Protein AF-A0A2D6D1D6-F1 (afdb_monomer_lite)

Secondary structure (DSSP, 8-state):
----------GGG-SPTTSEEE-TTT--EEEHHHHHHTTTB-TTT--B----HHHHHHHHSPTTT-EEE--STT-EEEEEEETTEEEEEEEE-SSSTT--HHHHHHHHHHHHTT-S-EEEEEETTTTSS--PPPPTHHHHHHHHHHHHHHTT--EEEEEE---TTTTT--SSPP-SEEEEEGGGTTS--TTPPPTT--------SEEE-TTTHHHHHHHHHHHHHHHTTTTS----

Structure (mmCIF, N/CA/C/O backbone):
data_AF-A0A2D6D1D6-F1
#
_entry.id   AF-A0A2D6D1D6-F1
#
loop_
_atom_site.group_PDB
_atom_site.id
_atom_site.type_symbol
_atom_site.label_atom_id
_atom_site.label_alt_id
_atom_site.label_comp_id
_atom_site.label_asym_id
_atom_site.label_entity_id
_atom_site.label_seq_id
_atom_site.pdbx_PDB_ins_code
_atom_site.Cartn_x
_atom_site.Cartn_y
_atom_site.Cartn_z
_atom_site.occupancy
_atom_site.B_iso_or_equiv
_atom_site.auth_seq_id
_atom_site.auth_comp_id
_atom_site.auth_asym_id
_atom_site.auth_atom_id
_atom_site.pdbx_PDB_model_num
ATOM 1 N N . MET A 1 1 ? -8.671 23.528 61.471 1.00 41.97 1 MET A N 1
ATOM 2 C CA . MET A 1 1 ? -8.832 24.389 60.280 1.00 41.97 1 MET A CA 1
ATOM 3 C C . MET A 1 1 ? -7.427 24.526 59.720 1.00 41.97 1 MET A C 1
ATOM 5 O O . MET A 1 1 ? -6.594 25.049 60.438 1.00 41.97 1 MET A O 1
ATOM 9 N N . SER A 1 2 ? -7.015 23.941 58.60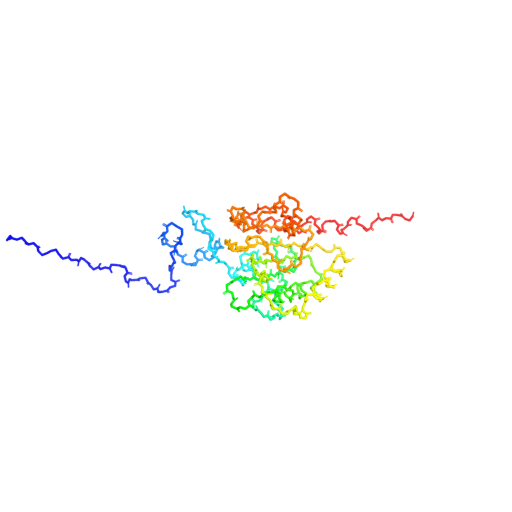3 1.00 40.34 2 SER A N 1
ATOM 10 C CA . SER A 1 2 ? -7.706 23.547 57.368 1.00 40.34 2 SER A CA 1
ATOM 11 C C . SER A 1 2 ? -6.752 22.546 56.685 1.00 40.34 2 SER A C 1
ATOM 13 O O . SER A 1 2 ? -5.553 22.791 56.657 1.00 40.34 2 SER A O 1
ATOM 15 N N . ASP A 1 3 ? -7.159 21.304 56.457 1.00 37.81 3 ASP A N 1
ATOM 16 C CA . ASP A 1 3 ? -7.770 20.795 55.218 1.00 37.81 3 ASP A CA 1
ATOM 17 C C . ASP A 1 3 ? -6.741 19.945 54.444 1.00 37.81 3 ASP A C 1
ATOM 19 O O . ASP A 1 3 ? -5.897 20.439 53.698 1.00 37.81 3 ASP A O 1
ATOM 23 N N . ALA A 1 4 ? -6.753 18.642 54.737 1.00 40.38 4 ALA A N 1
ATOM 24 C CA . ALA A 1 4 ? -5.963 17.635 54.047 1.00 40.38 4 ALA A CA 1
ATOM 25 C C . ALA A 1 4 ? -6.743 17.200 52.801 1.00 40.38 4 ALA A C 1
ATOM 27 O O . ALA A 1 4 ? -7.663 16.386 52.887 1.00 40.38 4 ALA A O 1
ATOM 28 N N . GLY A 1 5 ? -6.381 17.759 51.646 1.00 39.31 5 GLY A N 1
ATOM 29 C CA . GLY A 1 5 ? -6.900 17.329 50.351 1.00 39.31 5 GLY A CA 1
ATOM 30 C C . GLY A 1 5 ? -6.506 15.879 50.077 1.00 39.31 5 GLY A C 1
ATOM 31 O O . GLY A 1 5 ? -5.353 15.586 49.767 1.00 39.31 5 GLY A O 1
ATOM 32 N N . SER A 1 6 ? -7.466 14.966 50.211 1.00 42.94 6 SER A N 1
ATOM 33 C CA . SER A 1 6 ? -7.309 13.570 49.813 1.00 42.94 6 SER A CA 1
ATOM 34 C C . SER A 1 6 ? -7.396 13.468 48.289 1.00 42.94 6 SER A C 1
ATOM 36 O O . SER A 1 6 ? -8.429 13.744 47.682 1.00 42.94 6 SER A O 1
ATOM 38 N N . ALA A 1 7 ? -6.287 13.088 47.655 1.00 45.06 7 ALA A N 1
ATOM 39 C CA . ALA A 1 7 ? -6.293 12.655 46.266 1.00 45.06 7 ALA A CA 1
ATOM 40 C C . ALA A 1 7 ? -7.092 11.344 46.178 1.00 45.06 7 ALA A C 1
ATOM 42 O O . ALA A 1 7 ? -6.704 10.335 46.769 1.00 45.06 7 ALA A O 1
ATOM 43 N N . GLY A 1 8 ? -8.235 11.376 45.489 1.00 47.91 8 GLY A N 1
ATOM 44 C CA . GLY A 1 8 ? -9.007 10.176 45.168 1.00 47.91 8 GLY A CA 1
ATOM 45 C C . GLY A 1 8 ? -8.190 9.192 44.315 1.00 47.91 8 GLY A C 1
ATOM 46 O O . GLY A 1 8 ? -7.215 9.601 43.679 1.00 47.91 8 GLY A O 1
ATOM 47 N N . PRO A 1 9 ? -8.553 7.897 44.302 1.00 43.66 9 PRO A N 1
ATOM 48 C CA . PRO A 1 9 ? -7.791 6.874 43.595 1.00 43.66 9 PRO A CA 1
ATOM 49 C C . PRO A 1 9 ? -7.729 7.195 42.097 1.00 43.66 9 PRO A C 1
ATOM 51 O O . PRO A 1 9 ? -8.757 7.387 41.449 1.00 43.66 9 PRO A O 1
ATOM 54 N N . ASP A 1 10 ? -6.509 7.269 41.563 1.00 50.09 10 ASP A N 1
ATOM 55 C CA . ASP A 1 10 ? -6.240 7.573 40.160 1.00 50.09 10 ASP A CA 1
ATOM 56 C C . ASP A 1 10 ? -6.734 6.416 39.273 1.00 50.09 10 ASP A C 1
ATOM 58 O O . ASP A 1 10 ? -6.060 5.405 39.076 1.00 50.09 10 ASP A O 1
ATOM 62 N N . THR A 1 11 ? -7.944 6.553 38.727 1.00 47.16 11 THR A N 1
ATOM 63 C CA . THR A 1 11 ? -8.585 5.580 37.823 1.00 47.16 11 THR A CA 1
ATOM 64 C C . THR A 1 11 ? -7.866 5.417 36.479 1.00 47.16 11 THR A C 1
ATOM 66 O O . THR A 1 11 ? -8.316 4.648 35.632 1.00 47.16 11 THR A O 1
ATOM 69 N N . ARG A 1 12 ? -6.724 6.085 36.270 1.00 54.06 12 ARG A N 1
ATOM 70 C CA . ARG A 1 12 ? -5.867 5.908 35.088 1.00 54.06 12 ARG A CA 1
ATOM 71 C C . ARG A 1 12 ? -5.159 4.551 35.026 1.00 54.06 12 ARG A C 1
ATOM 73 O O . ARG A 1 12 ? -4.666 4.205 33.961 1.00 54.06 12 ARG A O 1
ATOM 80 N N . SER A 1 13 ? -5.138 3.772 36.112 1.00 55.97 13 SER A N 1
ATOM 81 C CA . SER A 1 13 ? -4.363 2.520 36.199 1.00 55.97 13 SER A CA 1
ATOM 82 C C . SER A 1 13 ? -5.159 1.226 35.936 1.00 55.97 13 SER A C 1
ATOM 84 O O . SER A 1 13 ? -4.657 0.144 36.231 1.00 55.97 13 SER A O 1
ATOM 86 N N . ALA A 1 14 ? -6.391 1.300 35.415 1.00 63.28 14 ALA A N 1
ATOM 87 C CA . ALA A 1 14 ? -7.255 0.122 35.221 1.00 63.28 14 ALA A CA 1
ATOM 88 C C . ALA A 1 14 ? -7.343 -0.390 33.769 1.00 63.28 14 ALA A C 1
ATOM 90 O O . ALA A 1 14 ? -8.001 -1.400 33.522 1.00 63.28 14 ALA A O 1
ATOM 91 N N . ILE A 1 15 ? -6.729 0.301 32.803 1.00 66.56 15 ILE A N 1
ATOM 92 C CA . ILE A 1 15 ? -6.802 -0.074 31.386 1.00 66.56 15 ILE A CA 1
ATOM 93 C C . ILE A 1 15 ? -5.577 -0.933 31.046 1.00 66.56 15 ILE A C 1
ATOM 95 O O . ILE A 1 15 ? -4.461 -0.440 31.193 1.00 66.56 15 ILE A O 1
ATOM 99 N N . PRO A 1 16 ? -5.757 -2.190 30.598 1.00 75.56 16 PRO A N 1
ATOM 100 C CA . PRO A 1 16 ? -4.643 -3.033 30.178 1.00 75.56 16 PRO A CA 1
ATOM 101 C C . PRO A 1 16 ? -3.879 -2.435 28.991 1.00 75.56 16 PRO A C 1
ATOM 103 O O . PRO A 1 16 ? -4.475 -1.813 28.104 1.00 75.56 16 PRO A O 1
ATOM 106 N N . ASP A 1 17 ? -2.571 -2.683 28.950 1.00 75.06 17 ASP A N 1
ATOM 107 C CA . ASP A 1 17 ? -1.716 -2.284 27.832 1.00 75.06 17 ASP A CA 1
ATOM 108 C C . ASP A 1 17 ? -2.260 -2.827 26.498 1.00 75.06 17 ASP A C 1
ATOM 110 O O . ASP A 1 17 ? -2.748 -3.956 26.408 1.00 75.06 17 ASP A O 1
ATOM 114 N N . GLY A 1 18 ? -2.210 -2.001 25.450 1.00 81.50 18 GLY A N 1
ATOM 115 C CA . GLY A 1 18 ? -2.670 -2.364 24.103 1.00 81.50 18 GLY A CA 1
ATOM 116 C C . GLY A 1 18 ? -4.186 -2.285 23.869 1.00 81.50 18 GLY A C 1
ATOM 117 O O . GLY A 1 18 ? -4.635 -2.513 22.749 1.00 81.50 18 GLY A O 1
ATOM 118 N N . VAL A 1 19 ? -4.998 -1.932 24.873 1.00 90.56 19 VAL A N 1
ATOM 119 C CA . VAL A 1 19 ? -6.447 -1.697 24.679 1.00 90.56 19 VAL A CA 1
ATOM 120 C C . VAL A 1 19 ? -6.716 -0.312 24.088 1.00 90.56 19 VAL A C 1
ATOM 122 O O . VAL A 1 19 ? -7.662 -0.127 23.317 1.00 90.56 19 VAL A O 1
ATOM 125 N N . VAL A 1 20 ? -5.870 0.659 24.430 1.00 92.62 20 VAL A N 1
ATOM 126 C CA . VAL A 1 20 ? -5.993 2.048 23.993 1.00 92.62 20 VAL A CA 1
ATOM 127 C C . VAL A 1 20 ? -4.688 2.572 23.409 1.00 92.62 20 VAL A C 1
ATOM 129 O O . VAL A 1 20 ? -3.600 2.149 23.790 1.00 92.62 20 VAL A O 1
ATOM 132 N N . THR A 1 21 ? -4.812 3.535 22.506 1.00 93.38 21 THR A N 1
ATOM 133 C CA . THR A 1 21 ? -3.712 4.328 21.955 1.00 93.38 21 THR A CA 1
ATOM 134 C C . THR A 1 21 ? -4.066 5.810 22.036 1.00 93.38 21 THR A C 1
ATOM 136 O O . THR A 1 21 ? -5.230 6.169 22.208 1.00 93.38 21 THR A O 1
ATOM 139 N N . ARG A 1 22 ? -3.079 6.700 21.945 1.00 93.88 22 ARG A N 1
ATOM 140 C CA . ARG A 1 22 ? -3.304 8.149 22.000 1.00 93.88 22 ARG A CA 1
ATOM 141 C C . ARG A 1 22 ? -3.024 8.774 20.644 1.00 93.88 22 ARG A C 1
ATOM 143 O O . ARG A 1 22 ? -1.942 8.594 20.093 1.00 93.88 22 ARG A O 1
ATOM 150 N N . CYS A 1 23 ? -3.962 9.571 20.134 1.00 93.75 23 CYS A N 1
ATOM 151 C CA . CYS A 1 23 ? -3.742 10.319 18.901 1.00 93.75 23 CYS A CA 1
ATOM 152 C C . CYS A 1 23 ? -2.593 11.323 19.079 1.00 93.75 23 CYS A C 1
ATOM 154 O O . CYS A 1 23 ? -2.624 12.167 19.978 1.00 93.75 23 CYS A O 1
ATOM 156 N N . VAL A 1 24 ? -1.595 11.289 18.195 1.00 91.19 24 VAL A N 1
ATOM 157 C CA . VAL A 1 24 ? -0.459 12.222 18.264 1.00 91.19 24 VAL A CA 1
ATOM 158 C C . VAL A 1 24 ? -0.859 13.667 17.948 1.00 91.19 24 VAL A C 1
ATOM 160 O O . VAL A 1 24 ? -0.224 14.582 18.471 1.00 91.19 24 VAL A O 1
ATOM 163 N N . ALA A 1 25 ? -1.936 13.873 17.181 1.00 91.44 25 ALA A N 1
ATOM 164 C CA . ALA A 1 25 ? -2.437 15.192 16.800 1.00 91.44 25 ALA A CA 1
ATOM 165 C C . ALA A 1 25 ? -3.336 15.822 17.880 1.00 91.44 25 ALA A C 1
ATOM 167 O O . ALA A 1 25 ? -2.962 16.830 18.471 1.00 91.44 25 ALA A O 1
ATOM 168 N N . CYS A 1 26 ? -4.497 15.227 18.182 1.00 95.81 26 CYS A N 1
ATOM 169 C CA . CYS A 1 26 ? -5.474 15.817 19.113 1.00 95.81 26 CYS A CA 1
ATOM 170 C C . CYS A 1 26 ? -5.346 15.337 20.568 1.00 95.81 26 CYS A C 1
ATOM 172 O O . CYS A 1 26 ? -6.059 15.831 21.434 1.00 95.81 26 CYS A O 1
ATOM 174 N N . LYS A 1 27 ? -4.440 14.389 20.851 1.00 95.38 27 LYS A N 1
ATOM 175 C CA . LYS A 1 27 ? -4.189 13.796 22.183 1.00 95.38 27 LYS A CA 1
ATOM 176 C C . LYS A 1 27 ? -5.340 12.981 22.778 1.00 95.38 27 LYS A C 1
ATOM 178 O O . LYS A 1 27 ? -5.180 12.480 23.895 1.00 95.38 27 LYS A O 1
ATOM 183 N N . GLU A 1 28 ? -6.423 12.790 22.030 1.00 96.19 28 GLU A N 1
ATOM 184 C CA . GLU A 1 28 ? -7.559 11.959 22.422 1.00 96.19 28 GLU A CA 1
ATOM 185 C C . GLU A 1 28 ? -7.164 10.484 22.571 1.00 96.19 28 GLU A C 1
ATOM 187 O O . GLU A 1 28 ? -6.266 9.994 21.869 1.00 96.19 28 GLU A O 1
ATOM 192 N N . VAL A 1 29 ? -7.818 9.786 23.502 1.00 94.75 29 VAL A N 1
ATOM 193 C CA . VAL A 1 29 ? -7.597 8.356 23.751 1.00 94.75 29 VAL A CA 1
ATOM 194 C C . VAL A 1 29 ? -8.535 7.551 22.857 1.00 94.75 29 VAL A C 1
ATOM 196 O O . VAL A 1 29 ? -9.748 7.716 22.894 1.00 94.75 29 VAL A O 1
ATOM 199 N N . LEU A 1 30 ? -7.964 6.667 22.049 1.00 94.62 30 LEU A N 1
ATOM 200 C CA . LEU A 1 30 ? -8.667 5.843 21.074 1.00 94.62 30 LEU A CA 1
ATOM 201 C C . LEU A 1 30 ? -8.607 4.377 21.501 1.00 94.62 30 LEU A C 1
ATOM 203 O O . LEU A 1 30 ? -7.593 3.929 22.031 1.00 94.62 30 LEU A O 1
ATOM 207 N N . PHE A 1 31 ? -9.649 3.603 21.208 1.00 94.75 31 PHE A N 1
ATOM 208 C CA . PHE A 1 31 ? -9.581 2.147 21.322 1.00 94.75 31 PHE A CA 1
ATOM 209 C C . PHE A 1 31 ? -8.702 1.584 20.204 1.00 94.75 31 PHE A C 1
ATOM 211 O O . PHE A 1 31 ? -9.001 1.787 19.027 1.00 94.75 31 PHE A O 1
ATOM 218 N N . ALA A 1 32 ? -7.639 0.863 20.566 1.00 91.81 32 ALA A N 1
ATOM 219 C CA . ALA A 1 32 ? -6.604 0.431 19.625 1.00 91.81 32 ALA A CA 1
ATOM 220 C C . ALA A 1 32 ? -7.176 -0.420 18.479 1.00 91.81 32 ALA A C 1
ATOM 222 O O . ALA A 1 32 ? -6.950 -0.112 17.316 1.00 91.81 32 ALA A O 1
ATOM 223 N N . ARG A 1 33 ? -8.028 -1.404 18.797 1.00 91.81 33 ARG A N 1
ATOM 224 C CA . ARG A 1 33 ? -8.651 -2.285 17.791 1.00 91.81 33 ARG A CA 1
ATOM 225 C C . ARG A 1 33 ? -9.523 -1.545 16.781 1.00 91.81 33 ARG A C 1
ATOM 227 O O . ARG A 1 33 ? -9.541 -1.896 15.607 1.00 91.81 33 ARG A O 1
ATOM 234 N N . GLU A 1 34 ? -10.280 -0.551 17.240 1.00 92.12 34 GLU A N 1
ATOM 235 C CA . GLU A 1 34 ? -11.127 0.238 16.343 1.00 92.12 34 GLU A CA 1
ATOM 236 C C . GLU A 1 34 ? -10.269 1.151 15.469 1.00 92.12 34 GLU A C 1
ATOM 238 O O . GLU A 1 34 ? -10.504 1.252 14.270 1.00 92.12 34 GLU A O 1
ATOM 243 N N . HIS A 1 35 ? -9.229 1.753 16.053 1.00 93.44 35 HIS A N 1
ATOM 244 C CA . HIS A 1 35 ? -8.271 2.571 15.317 1.00 93.44 35 HIS A CA 1
ATOM 245 C C . HIS A 1 35 ? -7.542 1.758 14.239 1.00 93.44 35 HIS A C 1
ATOM 247 O O . HIS A 1 35 ? -7.424 2.223 13.112 1.00 93.44 35 HIS A O 1
ATOM 253 N N . GLU A 1 36 ? -7.125 0.526 14.529 1.00 91.62 36 GLU A N 1
ATOM 254 C CA . GLU A 1 36 ? -6.549 -0.400 13.541 1.00 91.62 36 GLU A CA 1
ATOM 255 C C . GLU A 1 36 ? -7.543 -0.727 12.416 1.00 91.62 36 GLU A C 1
ATOM 257 O O . GLU A 1 36 ? -7.209 -0.613 11.235 1.00 91.62 36 GLU A O 1
ATOM 262 N N . ARG A 1 37 ? -8.793 -1.060 12.768 1.00 90.56 37 ARG A N 1
ATOM 263 C CA . ARG A 1 37 ? -9.852 -1.417 11.807 1.00 90.56 37 ARG A CA 1
ATOM 264 C C . ARG A 1 37 ? -10.185 -0.281 10.838 1.00 90.56 37 ARG A C 1
ATOM 266 O O . ARG A 1 37 ? -10.578 -0.546 9.704 1.00 90.56 37 ARG A O 1
ATOM 273 N N . THR A 1 38 ? -10.036 0.970 11.264 1.00 92.31 38 THR A N 1
ATOM 274 C CA . THR A 1 38 ? -10.274 2.156 10.428 1.00 92.31 38 THR A CA 1
ATOM 275 C C . THR A 1 38 ? -9.025 2.635 9.683 1.00 92.31 38 THR A C 1
ATOM 277 O O . THR A 1 38 ? -9.000 3.767 9.207 1.00 92.31 38 THR A O 1
ATOM 280 N N . GLY A 1 39 ? -7.970 1.815 9.576 1.00 92.38 39 GLY A N 1
ATOM 281 C CA . GLY A 1 39 ? -6.740 2.192 8.867 1.00 92.38 39 GLY A CA 1
ATOM 282 C C . GLY A 1 39 ? -5.919 3.245 9.617 1.00 92.38 39 GLY A C 1
ATOM 283 O O . GLY A 1 39 ? -5.221 4.064 9.010 1.00 92.38 39 GLY A O 1
ATOM 284 N N . ARG A 1 40 ? -6.030 3.251 10.949 1.00 93.44 40 ARG A N 1
ATOM 285 C CA . ARG A 1 40 ? -5.396 4.200 11.869 1.00 93.44 40 ARG A CA 1
ATOM 286 C C . ARG A 1 40 ? -5.799 5.658 11.630 1.00 93.44 40 ARG A C 1
ATOM 288 O O . ARG A 1 40 ? -5.014 6.583 11.866 1.00 93.44 40 ARG A O 1
ATOM 295 N N . ILE A 1 41 ? -7.059 5.876 11.252 1.00 93.56 41 ILE A N 1
ATOM 296 C CA . ILE A 1 41 ? -7.670 7.204 11.111 1.00 93.56 41 ILE A CA 1
ATOM 297 C C . ILE A 1 41 ? -8.327 7.608 12.436 1.00 93.56 41 ILE A C 1
ATOM 299 O O . ILE A 1 41 ? -9.197 6.909 12.958 1.00 93.56 41 ILE A O 1
ATOM 303 N N . CYS A 1 42 ? -7.916 8.746 12.999 1.00 93.69 42 CYS A N 1
ATOM 304 C CA . CYS A 1 42 ? -8.513 9.267 14.225 1.00 93.69 42 CYS A CA 1
ATOM 305 C C . CYS A 1 42 ? -9.941 9.785 13.962 1.00 93.69 42 CYS A C 1
ATOM 307 O O . CYS A 1 42 ? -10.097 10.716 13.172 1.00 93.69 42 CYS A O 1
ATOM 309 N N . PRO A 1 43 ? -10.978 9.296 14.666 1.00 94.56 43 PRO A N 1
ATOM 310 C CA . PRO A 1 43 ? -12.353 9.745 14.439 1.00 94.56 43 PRO A CA 1
ATOM 311 C C . PRO A 1 43 ? -12.600 11.192 14.897 1.00 94.56 43 PRO A C 1
ATOM 313 O O . PRO A 1 43 ? -13.519 11.837 14.404 1.00 94.56 43 PRO A O 1
ATOM 316 N N . HIS A 1 44 ? -11.771 11.723 15.803 1.00 94.81 44 HIS A N 1
ATOM 317 C CA . HIS A 1 44 ? -11.942 13.068 16.364 1.00 94.81 44 HIS A CA 1
ATOM 318 C C . HIS A 1 44 ? -11.335 14.172 15.497 1.00 94.81 44 HIS A C 1
ATOM 320 O O . HIS A 1 44 ? -11.903 15.254 15.401 1.00 94.81 44 HIS A O 1
ATOM 326 N N . CYS A 1 45 ? -10.175 13.920 14.883 1.00 92.81 45 CYS A N 1
ATOM 327 C CA . CYS A 1 45 ? -9.447 14.942 14.125 1.00 92.81 45 CYS A CA 1
ATOM 328 C C . CYS A 1 45 ? -9.025 14.517 12.715 1.00 92.81 45 CYS A C 1
ATOM 330 O O . CYS A 1 45 ? -8.332 15.278 12.050 1.00 92.81 45 CYS A O 1
ATOM 332 N N . GLN A 1 46 ? -9.391 13.311 12.268 1.00 90.19 46 GLN A N 1
ATOM 333 C CA . GLN A 1 46 ? -9.053 12.755 10.948 1.00 90.19 46 GLN A CA 1
ATOM 334 C C . GLN A 1 46 ? -7.548 12.599 10.672 1.00 90.19 46 GLN A C 1
ATOM 336 O O . GLN A 1 46 ? -7.143 12.280 9.556 1.00 90.19 46 GLN A O 1
ATOM 341 N N . HIS A 1 47 ? -6.703 12.757 11.695 1.00 89.38 47 HIS A N 1
ATOM 342 C CA . HIS A 1 47 ? -5.280 12.468 11.583 1.00 89.38 47 HIS A CA 1
ATOM 343 C C . HIS A 1 47 ? -5.054 10.984 11.267 1.00 89.38 47 HIS A C 1
ATOM 345 O O . HIS A 1 47 ? -5.595 10.108 11.950 1.00 89.38 47 HIS A O 1
ATOM 351 N N . GLN A 1 48 ? -4.232 10.723 10.253 1.00 89.44 48 GLN A N 1
ATOM 352 C CA . GLN A 1 48 ? -3.851 9.387 9.810 1.00 89.44 48 GLN A CA 1
ATOM 353 C C . GLN A 1 48 ? -2.498 9.043 10.429 1.00 89.44 48 GLN A C 1
ATOM 355 O O . GLN A 1 48 ? -1.488 9.652 10.085 1.00 89.44 48 GLN A O 1
ATOM 360 N N . ALA A 1 49 ? -2.482 8.099 11.368 1.00 89.62 49 ALA A N 1
ATOM 361 C CA . ALA A 1 49 ? -1.226 7.626 11.943 1.00 89.62 49 ALA A CA 1
ATOM 362 C C . ALA A 1 49 ? -0.539 6.628 10.988 1.00 89.62 49 ALA A C 1
ATOM 364 O O . ALA A 1 49 ? -1.224 6.027 10.154 1.00 89.62 49 ALA A O 1
ATOM 365 N N . PRO A 1 50 ? 0.781 6.407 11.111 1.00 87.88 50 PRO A N 1
ATOM 366 C CA . PRO A 1 50 ? 1.488 5.465 10.250 1.00 87.88 50 PRO A CA 1
ATOM 367 C C . PRO A 1 50 ? 0.892 4.055 10.307 1.00 87.88 50 PRO A C 1
ATOM 369 O O . PRO A 1 50 ? 0.505 3.583 11.386 1.00 87.88 50 PRO A O 1
ATOM 372 N N . LEU A 1 51 ? 0.829 3.401 9.147 1.00 91.31 51 LEU A N 1
ATOM 373 C CA . LEU A 1 51 ? 0.230 2.079 8.956 1.00 91.31 51 LEU A CA 1
ATOM 374 C C . LEU A 1 51 ? 1.256 1.142 8.307 1.00 91.31 51 LEU A C 1
ATOM 376 O O . LEU A 1 51 ? 1.717 1.418 7.198 1.00 91.31 51 LEU A O 1
ATOM 380 N N . GLY A 1 52 ? 1.607 0.050 8.992 1.00 92.31 52 GLY A N 1
ATOM 381 C CA . GLY A 1 52 ? 2.597 -0.907 8.492 1.00 92.31 52 GLY A CA 1
ATOM 382 C C . GLY A 1 52 ? 2.116 -1.666 7.254 1.00 92.31 52 GLY A C 1
ATOM 383 O O . GLY A 1 52 ? 0.918 -1.724 6.967 1.00 92.31 52 GLY A O 1
ATOM 384 N N . ALA A 1 53 ? 3.039 -2.299 6.530 1.00 93.88 53 ALA A N 1
ATOM 385 C CA . ALA A 1 53 ? 2.770 -2.974 5.265 1.00 93.88 53 ALA A CA 1
ATOM 386 C C . ALA A 1 53 ? 1.683 -4.052 5.402 1.00 93.88 53 ALA A C 1
ATOM 388 O O . ALA A 1 53 ? 0.704 -4.046 4.657 1.00 93.88 53 ALA A O 1
ATOM 389 N N . ALA A 1 54 ? 1.796 -4.936 6.398 1.00 94.50 54 ALA A N 1
ATOM 390 C CA . ALA A 1 54 ? 0.804 -5.987 6.635 1.00 94.50 54 ALA A CA 1
ATOM 391 C C . ALA A 1 54 ? -0.573 -5.425 7.031 1.00 94.50 54 ALA A C 1
ATOM 393 O O . ALA A 1 54 ? -1.601 -5.897 6.541 1.00 94.50 54 ALA A O 1
ATOM 394 N N . GLU A 1 55 ? -0.600 -4.396 7.884 1.00 94.75 55 GLU A N 1
ATOM 395 C CA . GLU A 1 55 ? -1.841 -3.729 8.297 1.00 94.75 55 GLU A CA 1
ATOM 396 C C . GLU A 1 55 ? -2.524 -3.055 7.103 1.00 94.75 55 GLU A C 1
ATOM 398 O O . GLU A 1 55 ? -3.741 -3.136 6.948 1.00 94.75 55 GLU A O 1
ATOM 403 N N . ARG A 1 56 ? -1.733 -2.445 6.217 1.00 95.56 56 ARG A N 1
ATOM 404 C CA . ARG A 1 56 ? -2.199 -1.790 4.995 1.00 95.56 56 ARG A CA 1
ATOM 405 C C . ARG A 1 56 ? -2.831 -2.777 4.023 1.00 95.56 56 ARG A C 1
ATOM 407 O O . ARG A 1 56 ? -3.924 -2.510 3.526 1.00 95.56 56 ARG A O 1
ATOM 414 N N . ILE A 1 57 ? -2.207 -3.937 3.808 1.00 97.06 57 ILE A N 1
ATOM 415 C CA . ILE A 1 57 ? -2.827 -5.016 3.027 1.00 97.06 57 ILE A CA 1
ATOM 416 C C . ILE A 1 57 ? -4.144 -5.461 3.674 1.00 97.06 57 ILE A C 1
ATOM 418 O O . ILE A 1 57 ? -5.147 -5.576 2.975 1.00 97.06 57 ILE A O 1
ATOM 422 N N . GLY A 1 58 ? -4.169 -5.659 4.997 1.00 96.62 58 GLY A N 1
ATOM 423 C CA . GLY A 1 58 ? -5.377 -6.059 5.727 1.00 96.62 58 GLY A CA 1
ATOM 424 C C . GLY A 1 58 ? -6.512 -5.028 5.691 1.00 96.62 58 GLY A C 1
ATOM 425 O O . GLY A 1 58 ? -7.678 -5.411 5.741 1.00 96.62 58 GLY A O 1
ATOM 426 N N . PHE A 1 59 ? -6.183 -3.740 5.579 1.00 96.31 59 PHE A N 1
ATOM 427 C CA . PHE A 1 59 ? -7.149 -2.646 5.462 1.00 96.31 59 PHE A CA 1
ATOM 428 C C . PHE A 1 59 ? -7.788 -2.557 4.064 1.00 96.31 59 PHE A C 1
ATOM 430 O O . PHE A 1 59 ? -8.960 -2.203 3.942 1.00 96.31 59 PHE A O 1
ATOM 437 N N . VAL A 1 60 ? -7.032 -2.874 3.009 1.00 97.25 60 VAL A N 1
ATOM 438 C CA . VAL A 1 60 ? -7.468 -2.688 1.613 1.00 97.25 60 VAL A CA 1
ATOM 439 C C . VAL A 1 60 ? -8.060 -3.962 1.010 1.00 97.25 60 VAL A C 1
ATOM 441 O O . VAL A 1 60 ? -9.085 -3.904 0.326 1.00 97.25 60 VAL A O 1
ATOM 444 N N . ALA A 1 61 ? -7.427 -5.111 1.247 1.00 98.00 61 ALA A N 1
ATOM 445 C CA . ALA A 1 61 ? -7.850 -6.383 0.679 1.00 98.00 61 ALA A CA 1
ATOM 446 C C . ALA A 1 61 ? -9.142 -6.900 1.327 1.00 98.00 61 ALA A C 1
ATOM 448 O O . ALA A 1 61 ? -9.402 -6.700 2.514 1.00 98.00 61 ALA A O 1
ATOM 449 N N . ASP A 1 62 ? -9.933 -7.648 0.562 1.00 98.19 62 ASP A N 1
ATOM 450 C CA . ASP A 1 62 ? -11.098 -8.334 1.103 1.00 98.19 62 ASP A CA 1
ATOM 451 C C . ASP A 1 62 ? -10.657 -9.389 2.123 1.00 98.19 62 ASP A C 1
ATOM 453 O O . ASP A 1 62 ? -9.658 -10.098 1.938 1.00 98.19 62 ASP A O 1
ATOM 457 N N . SER A 1 63 ? -11.424 -9.517 3.204 1.00 96.75 63 SER A N 1
ATOM 458 C CA . SER A 1 63 ? -11.085 -10.399 4.318 1.00 96.75 63 SER A CA 1
ATOM 459 C C . SER A 1 63 ? -10.863 -11.843 3.856 1.00 96.75 63 SER A C 1
ATOM 461 O O . SER A 1 63 ? -11.713 -12.448 3.208 1.00 96.75 63 SER A O 1
ATOM 463 N N . GLY A 1 64 ? -9.704 -12.411 4.202 1.00 97.50 64 GLY A N 1
ATOM 464 C CA . GLY A 1 64 ? -9.344 -13.791 3.856 1.00 97.50 64 GLY A CA 1
ATOM 465 C C . GLY A 1 64 ? -8.909 -14.015 2.400 1.00 97.50 64 GLY A C 1
ATOM 466 O O . GLY A 1 64 ? -8.600 -15.156 2.039 1.00 97.50 64 GLY A O 1
ATOM 467 N N . SER A 1 65 ? -8.836 -12.970 1.569 1.00 98.25 65 SER A N 1
ATOM 468 C CA . SER A 1 65 ? -8.423 -13.087 0.159 1.00 98.25 65 SER A CA 1
ATOM 469 C C . SER A 1 65 ? -6.904 -13.117 -0.036 1.00 98.25 65 SER A C 1
ATOM 471 O O . SER A 1 65 ? -6.424 -13.744 -0.979 1.00 98.25 65 SER A O 1
ATOM 473 N N . PHE A 1 66 ? -6.138 -12.497 0.868 1.00 98.56 66 PHE A N 1
ATOM 474 C CA . PHE A 1 66 ? -4.698 -12.327 0.692 1.00 98.56 66 PHE A CA 1
ATOM 475 C C . PHE A 1 66 ? -3.937 -13.664 0.703 1.00 98.56 66 PHE A C 1
ATOM 477 O O . PHE A 1 66 ? -4.148 -14.526 1.563 1.00 98.56 66 PHE A O 1
ATOM 484 N N . ARG A 1 67 ? -3.048 -13.849 -0.273 1.00 98.44 67 ARG A N 1
ATOM 485 C CA . ARG A 1 67 ? -2.148 -14.998 -0.428 1.00 98.44 67 ARG A CA 1
ATOM 486 C C . ARG A 1 67 ? -0.725 -14.468 -0.630 1.00 98.44 67 ARG A C 1
ATOM 488 O O . ARG A 1 67 ? -0.412 -14.053 -1.750 1.00 98.44 67 ARG A O 1
ATOM 495 N N . PRO A 1 68 ? 0.110 -14.442 0.425 1.00 97.88 68 PRO A N 1
ATOM 496 C CA . PRO A 1 68 ? 1.436 -13.845 0.355 1.00 97.88 68 PRO A CA 1
ATOM 497 C C . PRO A 1 68 ? 2.390 -14.669 -0.509 1.00 97.88 68 PRO A C 1
ATOM 499 O O . PRO A 1 68 ? 2.248 -15.888 -0.633 1.00 97.88 68 PRO A O 1
ATOM 502 N N . VAL A 1 69 ? 3.404 -13.997 -1.042 1.00 97.19 69 VAL A N 1
ATOM 503 C CA . VAL A 1 69 ? 4.593 -14.617 -1.627 1.00 97.19 69 VAL A CA 1
ATOM 504 C C . VAL A 1 69 ? 5.840 -14.203 -0.845 1.00 97.19 69 VAL A C 1
ATOM 506 O O . VAL A 1 69 ? 5.834 -13.145 -0.215 1.00 97.19 69 VAL A O 1
ATOM 509 N N . PRO A 1 70 ? 6.910 -15.017 -0.854 1.00 93.81 70 PRO A N 1
ATOM 510 C CA . PRO A 1 70 ? 8.156 -14.646 -0.200 1.00 93.81 70 PRO A CA 1
ATOM 511 C C . PRO A 1 70 ? 8.769 -13.393 -0.836 1.00 93.81 70 PRO A C 1
ATOM 513 O O . PRO A 1 70 ? 8.993 -13.358 -2.045 1.00 93.81 70 PRO A O 1
ATOM 516 N N . VAL A 1 71 ? 9.064 -12.405 0.002 1.00 90.69 71 VAL A N 1
ATOM 517 C CA . VAL A 1 71 ? 9.812 -11.180 -0.307 1.00 90.69 71 VAL A CA 1
ATOM 518 C C . VAL A 1 71 ? 10.693 -10.851 0.897 1.00 90.69 71 VAL A C 1
ATOM 520 O O . VAL A 1 71 ? 10.289 -11.098 2.037 1.00 90.69 71 VAL A O 1
ATOM 523 N N . ALA A 1 72 ? 11.909 -10.361 0.664 1.00 79.06 72 ALA A N 1
ATOM 524 C CA . ALA A 1 72 ? 12.795 -9.899 1.728 1.00 79.06 72 ALA A CA 1
ATOM 525 C C . ALA A 1 72 ? 12.532 -8.421 2.090 1.00 79.06 72 ALA A C 1
ATOM 527 O O . ALA A 1 72 ? 11.652 -7.766 1.532 1.00 79.06 72 ALA A O 1
ATOM 528 N N . GLY A 1 73 ? 13.274 -7.903 3.074 1.00 75.06 73 GLY A N 1
ATOM 529 C CA . GLY A 1 73 ? 13.318 -6.463 3.372 1.00 75.06 73 GLY 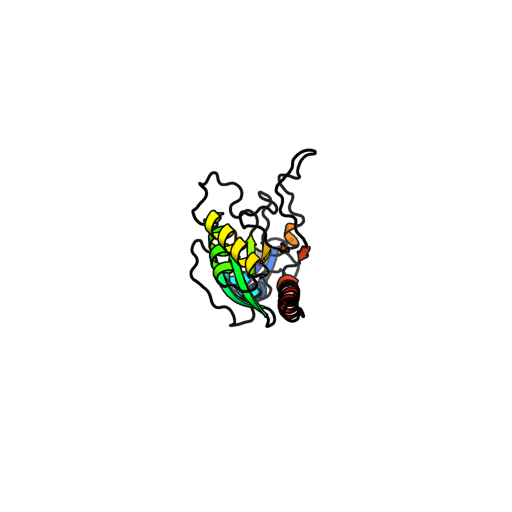A CA 1
ATOM 530 C C . GLY A 1 73 ? 12.083 -5.877 4.067 1.00 75.06 73 GLY A C 1
ATOM 531 O O . GLY A 1 73 ? 11.920 -4.667 4.094 1.00 75.06 73 GLY A O 1
ATOM 532 N N . GLY A 1 74 ? 11.192 -6.701 4.630 1.00 81.00 74 GLY A N 1
ATOM 533 C CA . GLY A 1 74 ? 10.014 -6.202 5.358 1.00 81.00 74 GLY A CA 1
ATOM 534 C C . GLY A 1 74 ? 8.847 -5.754 4.475 1.00 81.00 74 GLY A C 1
ATOM 535 O O . GLY A 1 74 ? 7.805 -5.353 4.990 1.00 81.00 74 GLY A O 1
ATOM 536 N N . ALA A 1 75 ? 8.977 -5.885 3.153 1.00 92.69 75 ALA A N 1
ATOM 537 C CA . ALA A 1 75 ? 7.857 -5.742 2.237 1.00 92.69 75 ALA A CA 1
ATOM 538 C C . ALA A 1 75 ? 6.831 -6.870 2.426 1.00 92.69 75 ALA A C 1
ATOM 540 O O . ALA A 1 75 ? 7.158 -7.994 2.814 1.00 92.69 75 ALA A O 1
ATOM 541 N N . VAL A 1 76 ? 5.578 -6.591 2.078 1.00 96.94 76 VAL A N 1
ATOM 542 C CA . VAL A 1 76 ? 4.505 -7.590 2.026 1.00 96.94 76 VAL A CA 1
ATOM 543 C C . VAL A 1 76 ? 3.942 -7.601 0.619 1.00 96.94 76 VAL A C 1
ATOM 545 O O . VAL A 1 76 ? 3.504 -6.566 0.137 1.00 96.94 76 VAL A O 1
ATOM 548 N N . VAL A 1 77 ? 3.943 -8.755 -0.048 1.00 98.38 77 VAL A N 1
ATOM 549 C CA . VAL A 1 77 ? 3.459 -8.901 -1.431 1.00 98.38 77 VAL A CA 1
ATOM 550 C C . VAL A 1 77 ? 2.637 -10.176 -1.560 1.00 98.38 77 VAL A C 1
ATOM 552 O O . VAL A 1 77 ? 2.941 -11.185 -0.924 1.00 98.38 77 VAL A O 1
ATOM 555 N N . GLY A 1 78 ? 1.596 -10.157 -2.391 1.00 98.31 78 GLY A N 1
ATOM 556 C CA . GLY A 1 78 ? 0.791 -11.339 -2.674 1.00 98.31 78 GLY A CA 1
ATOM 557 C C . GLY A 1 78 ? -0.350 -11.089 -3.650 1.00 98.31 78 GLY A C 1
ATOM 558 O O . GLY A 1 78 ? -0.482 -10.014 -4.231 1.00 98.31 78 GLY A O 1
ATOM 559 N N . ARG A 1 79 ? -1.198 -12.103 -3.826 1.00 98.50 79 ARG A N 1
ATOM 560 C CA . ARG A 1 79 ? -2.489 -11.956 -4.517 1.00 98.50 79 ARG A CA 1
ATOM 561 C C . ARG A 1 79 ? -3.582 -11.625 -3.514 1.00 98.50 79 ARG A C 1
ATOM 563 O O . ARG A 1 79 ? -3.531 -12.114 -2.388 1.00 98.50 79 ARG A O 1
ATOM 570 N N . ALA A 1 80 ? -4.575 -10.855 -3.925 1.00 98.31 80 ALA A N 1
ATOM 571 C CA . ALA A 1 80 ? -5.758 -10.560 -3.128 1.00 98.31 80 ALA A CA 1
ATOM 572 C C . ALA A 1 80 ? -6.957 -10.253 -4.027 1.00 98.31 80 ALA A C 1
ATOM 574 O O . ALA A 1 80 ? -6.826 -10.157 -5.250 1.00 98.31 80 ALA A O 1
ATOM 575 N N . THR A 1 81 ? -8.110 -10.051 -3.395 1.00 97.75 81 THR A N 1
ATOM 576 C CA . THR A 1 81 ? -9.210 -9.316 -4.011 1.00 97.75 81 THR A CA 1
ATOM 577 C C . THR A 1 81 ? -9.392 -7.966 -3.343 1.00 97.75 81 THR A C 1
ATOM 579 O O . THR A 1 81 ? -9.206 -7.841 -2.132 1.00 97.75 81 THR A O 1
ATOM 582 N N . VAL A 1 82 ? -9.761 -6.961 -4.131 1.00 97.31 82 VAL A N 1
ATOM 583 C CA . VAL A 1 82 ? -10.191 -5.645 -3.650 1.00 97.31 82 VAL A CA 1
ATOM 584 C C . VAL A 1 82 ? -11.579 -5.389 -4.215 1.00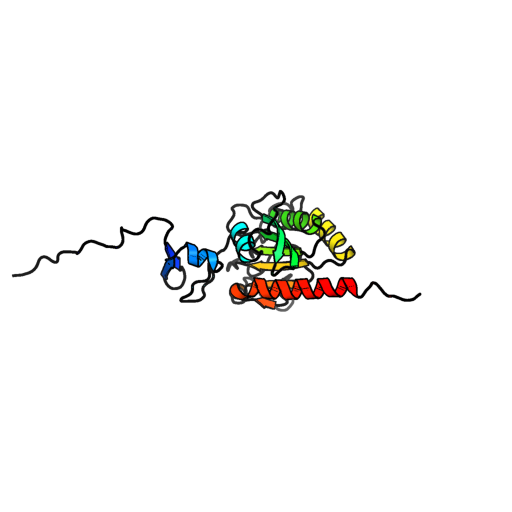 97.31 82 VAL A C 1
ATOM 586 O O . VAL A 1 82 ? -11.738 -5.283 -5.429 1.00 97.31 82 VAL A O 1
ATOM 589 N N . GLU A 1 83 ? -12.589 -5.363 -3.344 1.00 96.56 83 GLU A N 1
ATOM 590 C CA . GLU A 1 83 ? -14.003 -5.249 -3.732 1.00 96.56 83 GLU A CA 1
ATOM 591 C C . GLU A 1 83 ? -14.404 -6.292 -4.798 1.00 96.56 83 GLU A C 1
ATOM 593 O O . GLU A 1 83 ? -15.136 -6.009 -5.742 1.00 96.56 83 GLU A O 1
ATOM 598 N N . GLY A 1 84 ? -13.900 -7.524 -4.646 1.00 95.50 84 GLY A N 1
ATOM 599 C CA . GLY A 1 84 ? -14.157 -8.648 -5.553 1.00 95.50 84 GLY A CA 1
ATOM 600 C C . GLY A 1 84 ? -13.240 -8.738 -6.779 1.00 95.50 84 GLY A C 1
ATOM 601 O O . GLY A 1 84 ? -13.284 -9.747 -7.484 1.00 95.50 84 GLY A O 1
ATOM 602 N N . ILE A 1 85 ? -12.375 -7.752 -7.026 1.00 94.88 85 ILE A N 1
ATOM 603 C CA . ILE A 1 85 ? -11.490 -7.729 -8.201 1.00 94.88 85 ILE A CA 1
ATOM 604 C C . ILE A 1 85 ? -10.149 -8.365 -7.851 1.00 94.88 85 ILE A C 1
ATOM 606 O O . ILE A 1 85 ? -9.497 -7.949 -6.897 1.00 94.88 85 ILE A O 1
ATOM 610 N N . GLN A 1 86 ? -9.725 -9.367 -8.624 1.00 95.25 86 GLN A N 1
ATOM 611 C CA . GLN A 1 86 ? -8.443 -10.048 -8.427 1.00 95.25 86 GLN A CA 1
ATOM 612 C C . GLN A 1 86 ? -7.275 -9.143 -8.821 1.00 95.25 86 GLN A C 1
ATOM 614 O O . GLN A 1 86 ? -7.214 -8.651 -9.949 1.00 95.25 86 GLN A O 1
ATOM 619 N N . CYS A 1 87 ? -6.312 -8.983 -7.919 1.00 97.25 87 CYS A N 1
ATOM 620 C CA . CYS A 1 87 ? -5.109 -8.206 -8.176 1.00 97.25 87 CYS A CA 1
ATOM 621 C C . CYS A 1 87 ? -3.886 -8.799 -7.464 1.00 97.25 87 CYS A C 1
ATOM 623 O O . CYS A 1 87 ? -3.979 -9.585 -6.514 1.00 97.25 87 CYS A O 1
ATOM 625 N N . ALA A 1 88 ? -2.711 -8.416 -7.944 1.00 98.19 88 ALA A N 1
ATOM 626 C CA . ALA A 1 88 ? -1.489 -8.452 -7.165 1.00 98.19 88 ALA A CA 1
ATOM 627 C C . ALA A 1 88 ? -1.463 -7.196 -6.281 1.00 98.19 88 ALA A C 1
ATOM 629 O O . ALA A 1 88 ? -1.714 -6.091 -6.762 1.00 98.19 88 ALA A O 1
ATOM 630 N N . ILE A 1 89 ? -1.175 -7.351 -4.991 1.00 98.56 89 ILE A N 1
ATOM 631 C CA . ILE A 1 89 ? -1.083 -6.238 -4.044 1.00 98.56 89 ILE A CA 1
ATOM 632 C C . ILE A 1 89 ? 0.202 -6.350 -3.226 1.00 98.56 89 ILE A C 1
ATOM 634 O O . ILE A 1 89 ? 0.582 -7.440 -2.786 1.00 98.56 89 ILE A O 1
ATOM 638 N N . GLY A 1 90 ? 0.884 -5.225 -3.047 1.00 97.88 90 GLY A N 1
ATOM 639 C CA . GLY A 1 90 ? 2.111 -5.140 -2.273 1.00 97.88 90 GLY A CA 1
ATOM 640 C C . GLY A 1 90 ? 2.186 -3.860 -1.458 1.00 97.88 90 GLY A C 1
ATOM 641 O O . GLY A 1 90 ? 1.562 -2.863 -1.813 1.00 97.88 90 GLY A O 1
ATOM 642 N N . ALA A 1 91 ? 2.943 -3.882 -0.369 1.00 96.25 91 ALA A N 1
ATOM 643 C CA . ALA A 1 91 ? 3.181 -2.728 0.480 1.00 96.25 91 ALA A CA 1
ATOM 644 C C . ALA A 1 91 ? 4.618 -2.715 1.011 1.00 96.25 91 ALA A C 1
ATOM 646 O O . ALA A 1 91 ? 5.144 -3.750 1.428 1.00 96.25 91 ALA A O 1
ATOM 647 N N . VAL A 1 92 ? 5.215 -1.525 1.019 1.00 93.69 92 VAL A N 1
ATOM 648 C CA . VAL A 1 92 ? 6.496 -1.212 1.657 1.00 93.69 92 VAL A CA 1
ATOM 649 C C . VAL A 1 92 ? 6.276 0.004 2.546 1.00 93.69 92 VAL A C 1
ATOM 651 O O . VAL A 1 92 ? 5.904 1.071 2.055 1.00 93.69 92 VAL A O 1
ATOM 654 N N . ASP A 1 93 ? 6.454 -0.173 3.852 1.00 90.12 93 ASP A N 1
ATOM 655 C CA . ASP A 1 93 ? 6.328 0.906 4.830 1.00 90.12 93 ASP A CA 1
ATOM 656 C C . ASP A 1 93 ? 7.691 1.522 5.172 1.00 90.12 93 ASP A C 1
ATOM 658 O O . ASP A 1 93 ? 8.732 0.906 4.969 1.00 90.12 93 ASP A O 1
ATOM 662 N N . GLY A 1 94 ? 7.674 2.749 5.698 1.00 84.19 94 GLY A N 1
ATOM 663 C CA . GLY A 1 94 ? 8.859 3.421 6.244 1.00 84.19 94 GLY A CA 1
ATOM 664 C C . GLY A 1 94 ? 9.070 3.165 7.741 1.00 84.19 94 GLY A C 1
ATOM 665 O O . GLY A 1 94 ? 9.860 3.858 8.375 1.00 84.19 94 GLY A O 1
ATOM 666 N N . LEU A 1 95 ? 8.321 2.229 8.336 1.00 83.69 95 LEU A N 1
ATOM 667 C CA . LEU A 1 95 ? 8.392 1.899 9.764 1.00 83.69 95 LEU A CA 1
ATOM 668 C C . LEU A 1 95 ? 9.392 0.777 10.034 1.00 83.69 95 LEU A C 1
ATOM 670 O O . LEU A 1 95 ? 9.924 0.668 11.139 1.00 83.69 95 LEU A O 1
ATOM 674 N N . THR A 1 96 ? 9.624 -0.064 9.031 1.00 80.50 96 THR A N 1
ATOM 675 C CA . THR A 1 96 ? 10.551 -1.180 9.103 1.00 80.50 96 THR A CA 1
ATOM 676 C C . THR A 1 96 ? 11.980 -0.686 8.916 1.00 80.50 96 THR A C 1
ATOM 678 O O . THR A 1 96 ? 12.325 -0.075 7.905 1.00 80.50 96 THR A O 1
ATOM 681 N N . GLU A 1 97 ? 12.829 -0.966 9.904 1.00 75.00 97 GLU A N 1
ATOM 682 C CA . GLU A 1 97 ? 14.249 -0.633 9.844 1.00 75.00 97 GLU A CA 1
ATOM 683 C C . GLU A 1 97 ? 14.897 -1.294 8.618 1.00 75.00 97 GLU A C 1
ATOM 685 O O . GLU A 1 97 ? 14.802 -2.507 8.426 1.00 75.00 97 GLU A O 1
ATOM 690 N N . GLY A 1 98 ? 15.541 -0.485 7.774 1.00 70.88 98 GLY A N 1
ATOM 691 C CA . GLY A 1 98 ? 16.186 -0.958 6.549 1.00 70.88 98 GLY A CA 1
ATOM 692 C C . GLY A 1 98 ? 15.273 -1.083 5.325 1.00 70.88 98 GLY A C 1
ATOM 693 O O . GLY A 1 98 ? 15.748 -1.571 4.304 1.00 70.88 98 GLY A O 1
ATOM 694 N N . ALA A 1 99 ? 14.012 -0.628 5.384 1.00 76.62 99 ALA A N 1
ATOM 695 C CA . ALA A 1 99 ? 13.170 -0.480 4.194 1.00 76.62 99 ALA A CA 1
ATOM 696 C C . ALA A 1 99 ? 13.759 0.590 3.254 1.00 76.62 99 ALA A C 1
ATOM 698 O O . ALA A 1 99 ? 13.494 1.788 3.363 1.00 76.62 99 ALA A O 1
ATOM 699 N N . ASP A 1 100 ? 14.617 0.137 2.349 1.00 82.06 100 ASP A N 1
ATOM 700 C CA . ASP A 1 100 ? 15.404 0.957 1.439 1.00 82.06 100 ASP A CA 1
ATOM 701 C C . ASP A 1 100 ? 14.907 0.846 -0.01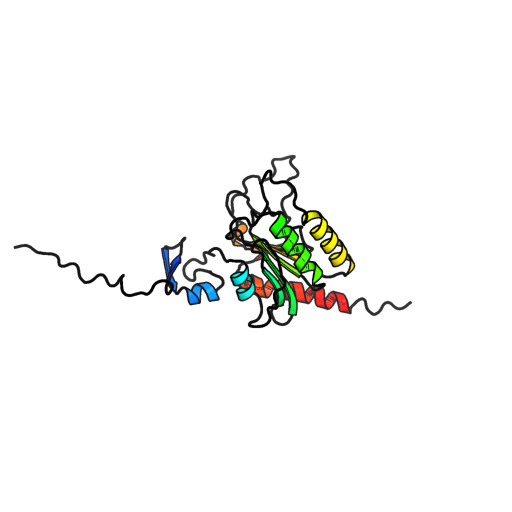0 1.00 82.06 100 ASP A C 1
ATOM 703 O O . ASP A 1 100 ? 13.850 0.280 -0.314 1.00 82.06 100 ASP A O 1
ATOM 707 N N . GLY A 1 101 ? 15.677 1.407 -0.942 1.00 82.31 101 GLY A N 1
ATOM 708 C CA . GLY A 1 101 ? 15.283 1.364 -2.340 1.00 82.31 101 GLY A CA 1
ATOM 709 C C . GLY A 1 101 ? 15.362 -0.017 -2.974 1.00 82.31 101 GLY A C 1
ATOM 710 O O . GLY A 1 101 ? 14.595 -0.310 -3.894 1.00 82.31 101 GLY A O 1
ATOM 711 N N . ASP A 1 102 ? 16.237 -0.893 -2.489 1.00 86.56 102 ASP A N 1
ATOM 712 C CA . ASP A 1 102 ? 16.322 -2.256 -3.004 1.00 86.56 102 ASP A CA 1
ATOM 713 C C . ASP A 1 102 ? 15.109 -3.079 -2.547 1.00 86.56 102 ASP A C 1
ATOM 715 O O . ASP A 1 102 ? 14.540 -3.812 -3.354 1.00 86.56 102 ASP A O 1
ATOM 719 N N . THR A 1 103 ? 14.618 -2.838 -1.327 1.00 89.62 103 THR A N 1
ATOM 720 C CA . THR A 1 103 ? 13.360 -3.393 -0.797 1.00 89.62 103 THR A CA 1
ATOM 721 C C . THR A 1 103 ? 12.159 -3.017 -1.667 1.00 89.62 103 THR A C 1
ATOM 723 O O . THR A 1 103 ? 11.375 -3.884 -2.061 1.00 89.62 103 THR A O 1
ATOM 726 N N . ALA A 1 104 ? 12.019 -1.735 -2.028 1.00 90.44 104 ALA A N 1
ATOM 727 C CA . ALA A 1 104 ? 10.941 -1.282 -2.912 1.00 90.44 104 ALA A CA 1
ATOM 728 C C . ALA A 1 104 ? 11.008 -1.942 -4.300 1.00 90.44 104 ALA A C 1
ATOM 730 O O . ALA A 1 104 ? 9.987 -2.351 -4.863 1.00 90.44 104 ALA A O 1
ATOM 731 N N . ASN A 1 105 ? 12.217 -2.091 -4.845 1.00 92.38 105 ASN A N 1
ATOM 732 C CA . ASN A 1 105 ? 12.426 -2.725 -6.143 1.00 92.38 105 ASN A CA 1
ATOM 733 C C . ASN A 1 105 ? 12.225 -4.251 -6.096 1.00 92.38 105 ASN A C 1
ATOM 735 O O . ASN A 1 105 ? 11.705 -4.825 -7.057 1.00 92.38 105 ASN A O 1
ATOM 739 N N . GLU A 1 106 ? 12.589 -4.918 -5.002 1.00 93.69 106 GLU A N 1
ATOM 740 C CA . GLU A 1 106 ? 12.301 -6.337 -4.781 1.00 93.69 106 GLU A CA 1
ATOM 741 C C . GLU A 1 106 ? 10.795 -6.578 -4.719 1.00 93.69 106 GLU A C 1
ATOM 743 O O . GLU A 1 106 ? 10.273 -7.431 -5.445 1.00 93.69 106 GLU A O 1
ATOM 748 N N . ALA A 1 107 ? 10.094 -5.775 -3.912 1.00 95.25 107 ALA A N 1
ATOM 749 C CA . ALA A 1 107 ? 8.649 -5.841 -3.769 1.00 95.25 107 ALA A CA 1
ATOM 750 C C . ALA A 1 107 ? 7.954 -5.677 -5.124 1.00 95.25 107 ALA A C 1
ATOM 752 O O . ALA A 1 107 ? 7.107 -6.499 -5.477 1.00 95.25 107 ALA A O 1
ATOM 753 N N . LEU A 1 108 ? 8.358 -4.682 -5.926 1.00 95.88 108 LEU A N 1
ATOM 754 C CA . LEU A 1 108 ? 7.800 -4.493 -7.264 1.00 95.88 108 LEU A CA 1
ATOM 755 C C . LEU A 1 108 ? 8.109 -5.682 -8.184 1.00 95.88 108 LEU A C 1
ATOM 757 O O . LEU A 1 108 ? 7.221 -6.174 -8.876 1.00 95.88 108 LEU A O 1
ATOM 761 N N . ALA A 1 109 ? 9.347 -6.180 -8.197 1.00 95.81 109 ALA A N 1
ATOM 762 C CA . ALA A 1 109 ? 9.710 -7.320 -9.037 1.00 95.81 109 ALA A CA 1
ATOM 763 C C . ALA A 1 109 ? 8.882 -8.573 -8.696 1.00 95.81 109 ALA A C 1
ATOM 765 O O . ALA A 1 109 ? 8.415 -9.263 -9.607 1.00 95.81 109 ALA A O 1
ATOM 766 N N . ALA A 1 110 ? 8.675 -8.851 -7.406 1.00 96.75 110 ALA A N 1
ATOM 767 C CA . ALA A 1 110 ? 7.845 -9.957 -6.935 1.00 96.75 110 ALA A CA 1
ATOM 768 C C . ALA A 1 110 ? 6.357 -9.741 -7.250 1.00 96.75 110 ALA A C 1
ATOM 770 O O . ALA A 1 110 ? 5.685 -10.671 -7.696 1.00 96.75 110 ALA A O 1
ATOM 771 N N . LEU A 1 111 ? 5.859 -8.514 -7.076 1.00 97.75 111 LEU A N 1
ATOM 772 C CA . LEU A 1 111 ? 4.478 -8.132 -7.365 1.00 97.75 111 LEU A CA 1
ATOM 773 C C . LEU A 1 111 ? 4.139 -8.372 -8.837 1.00 97.75 111 LEU A C 1
ATOM 775 O O . LEU A 1 111 ? 3.173 -9.063 -9.152 1.00 97.75 111 LEU A O 1
ATOM 779 N N . LEU A 1 112 ? 4.966 -7.852 -9.744 1.00 96.94 112 LEU A N 1
ATOM 780 C CA . LEU A 1 112 ? 4.730 -7.942 -11.185 1.00 96.94 112 LEU A CA 1
ATOM 781 C C . LEU A 1 112 ? 4.956 -9.358 -11.735 1.00 96.94 112 LEU A C 1
ATOM 783 O O . LEU A 1 112 ? 4.364 -9.737 -12.745 1.00 96.94 112 LEU A O 1
ATOM 787 N N . ALA A 1 113 ? 5.746 -10.192 -11.049 1.00 96.31 113 ALA A N 1
ATOM 788 C CA . ALA A 1 113 ? 5.874 -11.610 -11.387 1.00 96.31 113 ALA A CA 1
ATOM 789 C C . ALA A 1 113 ? 4.555 -12.391 -11.220 1.00 96.31 113 ALA A C 1
ATOM 791 O O . ALA A 1 113 ? 4.410 -13.473 -11.790 1.00 96.31 113 ALA A O 1
ATOM 792 N N . LEU A 1 114 ? 3.578 -11.847 -10.484 1.00 96.44 114 LEU A N 1
ATOM 793 C CA . LEU A 1 114 ? 2.243 -12.430 -10.358 1.00 96.44 114 LEU A CA 1
ATOM 794 C C . LEU A 1 114 ? 1.381 -12.245 -11.617 1.00 96.44 114 LEU A C 1
ATOM 796 O O . LEU A 1 114 ? 0.320 -12.866 -11.686 1.00 96.44 114 LEU A O 1
ATOM 800 N N . ALA A 1 115 ? 1.808 -11.447 -12.603 1.00 95.25 115 ALA A N 1
ATOM 801 C CA . ALA A 1 115 ? 1.117 -11.289 -13.888 1.00 95.25 115 ALA A CA 1
ATOM 802 C C . ALA A 1 115 ? -0.402 -11.050 -13.730 1.00 95.25 115 ALA A C 1
ATOM 804 O O . ALA A 1 115 ? -1.230 -11.736 -14.327 1.00 95.25 115 ALA A O 1
ATOM 805 N N . ALA A 1 116 ? -0.762 -10.110 -12.856 1.00 94.56 116 ALA A N 1
ATOM 806 C CA . ALA A 1 116 ? -2.132 -9.664 -12.602 1.00 94.56 116 ALA A CA 1
ATOM 807 C C . ALA A 1 116 ? -2.134 -8.142 -12.398 1.00 94.56 116 ALA A C 1
ATOM 809 O O . ALA A 1 116 ? -1.078 -7.622 -12.039 1.00 94.56 116 ALA A O 1
ATOM 810 N N . PRO A 1 117 ? -3.272 -7.436 -12.563 1.00 96.12 117 PRO A N 1
ATOM 811 C CA . PRO A 1 117 ? -3.386 -6.017 -12.217 1.00 96.12 117 PRO A CA 1
ATOM 812 C C . PRO A 1 117 ? -2.719 -5.732 -10.870 1.00 96.12 117 PRO A C 1
ATOM 814 O O . PRO A 1 117 ? -2.980 -6.451 -9.906 1.00 96.12 117 PRO A O 1
ATOM 817 N N . ALA A 1 118 ? -1.806 -4.768 -10.821 1.00 97.31 118 ALA A N 1
ATOM 818 C CA . ALA A 1 118 ? -0.869 -4.625 -9.715 1.00 97.31 118 ALA A CA 1
ATOM 819 C C . ALA A 1 118 ? -1.086 -3.314 -8.961 1.00 97.31 118 ALA A C 1
ATOM 821 O O . ALA A 1 118 ? -1.203 -2.255 -9.570 1.00 97.31 118 ALA A O 1
ATOM 822 N N . VAL A 1 119 ? -1.082 -3.386 -7.632 1.00 98.06 119 VAL A N 1
ATOM 823 C CA . VAL A 1 119 ? -1.083 -2.219 -6.745 1.00 98.06 119 VAL A CA 1
ATOM 824 C C . VAL A 1 119 ? 0.107 -2.325 -5.799 1.00 98.06 119 VAL A C 1
ATOM 826 O O . VAL A 1 119 ? 0.221 -3.311 -5.069 1.00 98.06 119 VAL A O 1
ATOM 829 N N . LEU A 1 120 ? 0.981 -1.320 -5.790 1.00 97.50 120 LEU A N 1
ATOM 830 C CA . LEU A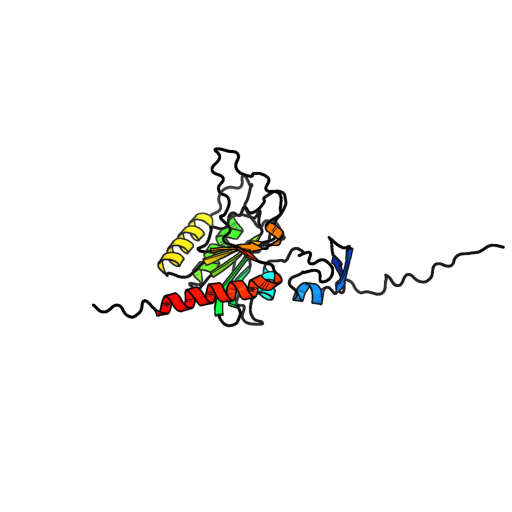 1 120 ? 2.069 -1.211 -4.817 1.00 97.50 120 LEU A CA 1
ATOM 831 C C . LEU A 1 120 ? 1.850 0.016 -3.941 1.00 97.50 120 LEU A C 1
ATOM 833 O O . LEU A 1 120 ? 1.859 1.135 -4.441 1.00 97.50 120 LEU A O 1
ATOM 837 N N . PHE A 1 121 ? 1.716 -0.183 -2.637 1.00 95.88 121 PHE A N 1
ATOM 838 C CA . PHE A 1 121 ? 1.855 0.889 -1.662 1.00 95.88 121 PHE A CA 1
ATOM 839 C C . PHE A 1 121 ? 3.330 1.077 -1.320 1.00 95.88 121 PHE A C 1
ATOM 841 O O . PHE A 1 121 ? 4.021 0.107 -1.004 1.00 95.88 121 PHE A O 1
ATOM 848 N N . CYS A 1 122 ? 3.811 2.311 -1.350 1.00 92.81 122 CYS A N 1
ATOM 849 C CA . CYS A 1 122 ? 5.175 2.635 -0.967 1.00 92.81 122 CYS A CA 1
ATOM 850 C C . CYS A 1 122 ? 5.182 3.925 -0.150 1.00 92.81 122 CYS A C 1
ATOM 852 O O . CYS A 1 122 ? 4.717 4.963 -0.623 1.00 92.81 122 CYS A O 1
ATOM 854 N N . ALA A 1 123 ? 5.701 3.859 1.073 1.00 89.31 123 ALA A N 1
ATOM 855 C CA . ALA A 1 123 ? 5.894 5.055 1.876 1.00 89.31 123 ALA A CA 1
ATOM 856 C C . ALA A 1 123 ? 6.866 6.023 1.181 1.00 89.31 123 ALA A C 1
ATOM 858 O O . ALA A 1 123 ? 7.864 5.612 0.578 1.00 89.31 123 ALA A O 1
ATOM 859 N N . ALA A 1 124 ? 6.575 7.318 1.256 1.00 83.00 124 ALA A N 1
ATOM 860 C CA . ALA A 1 124 ? 7.476 8.333 0.736 1.00 83.00 124 ALA A CA 1
ATOM 861 C C . ALA A 1 124 ? 8.793 8.342 1.531 1.00 83.00 124 ALA A C 1
ATOM 863 O O . ALA A 1 124 ? 8.824 8.078 2.733 1.00 83.00 124 ALA A O 1
ATOM 864 N N . GLY A 1 125 ? 9.896 8.642 0.852 1.00 78.00 125 GLY A N 1
ATOM 865 C CA . GLY A 1 125 ? 11.245 8.582 1.414 1.00 78.00 125 GLY A CA 1
ATOM 866 C C . GLY A 1 125 ? 11.919 7.211 1.313 1.00 78.00 125 GLY A C 1
ATOM 867 O O . GLY A 1 125 ? 13.141 7.144 1.423 1.00 78.00 125 GLY A O 1
ATOM 868 N N . VAL A 1 126 ? 11.186 6.128 1.021 1.00 80.50 126 VAL A N 1
ATOM 869 C CA . VAL A 1 126 ? 11.787 4.792 0.846 1.00 80.50 126 VAL A CA 1
ATOM 870 C C . VAL A 1 126 ? 12.793 4.807 -0.312 1.00 80.50 126 VAL A C 1
ATOM 872 O O . VAL A 1 126 ? 12.443 4.967 -1.488 1.00 80.50 126 VAL A O 1
ATOM 875 N N . GLY A 1 127 ? 14.072 4.635 0.033 1.00 71.44 127 GLY A N 1
ATOM 876 C CA . GLY A 1 127 ? 15.195 4.653 -0.908 1.00 71.44 127 GLY A CA 1
ATOM 877 C C . GLY A 1 127 ? 15.555 6.033 -1.466 1.00 71.44 127 GLY A C 1
ATOM 878 O O . GLY A 1 127 ? 16.274 6.110 -2.463 1.00 71.44 127 GLY A O 1
ATOM 879 N N . VAL A 1 128 ? 15.061 7.114 -0.857 1.00 67.81 128 VAL A N 1
ATOM 880 C CA . VAL A 1 128 ? 15.421 8.494 -1.204 1.00 67.81 128 VAL A CA 1
ATOM 881 C C . VAL A 1 128 ? 16.572 8.917 -0.295 1.00 67.81 128 VAL A C 1
ATOM 883 O O . VAL A 1 128 ? 16.417 8.963 0.917 1.00 67.81 128 VAL A O 1
ATOM 886 N N . ALA A 1 129 ? 17.723 9.241 -0.885 1.00 57.88 129 ALA A N 1
ATOM 887 C CA . ALA A 1 129 ? 18.917 9.727 -0.184 1.00 57.88 129 ALA A CA 1
ATOM 888 C C . ALA A 1 129 ? 19.642 8.709 0.720 1.00 57.88 129 ALA A C 1
ATOM 890 O O . ALA A 1 129 ? 19.915 8.958 1.891 1.00 57.88 129 ALA A O 1
ATOM 891 N N . THR A 1 130 ? 20.094 7.607 0.129 1.00 51.94 130 THR A N 1
ATOM 892 C CA . THR A 1 130 ? 21.232 6.866 0.678 1.00 51.94 130 THR A CA 1
ATOM 893 C C . THR A 1 130 ? 22.320 6.819 -0.384 1.00 51.94 130 THR A C 1
ATOM 895 O O . THR A 1 130 ? 22.051 6.331 -1.478 1.00 51.94 130 THR A O 1
ATOM 898 N N . ASP A 1 131 ? 23.558 7.205 -0.061 1.00 54.31 131 ASP A N 1
ATOM 899 C CA . ASP A 1 131 ? 24.765 6.893 -0.860 1.00 54.31 131 ASP A CA 1
ATOM 900 C C . ASP A 1 131 ? 25.024 5.366 -0.968 1.00 54.31 131 ASP A C 1
ATOM 902 O O . ASP A 1 131 ? 26.117 4.909 -1.309 1.00 54.31 131 ASP A O 1
ATOM 906 N N . ALA A 1 132 ? 24.019 4.549 -0.637 1.00 60.94 132 ALA A N 1
ATOM 907 C CA . ALA A 1 132 ? 24.037 3.114 -0.747 1.00 60.94 132 ALA A CA 1
ATOM 908 C C . ALA A 1 132 ? 24.167 2.715 -2.225 1.00 60.94 132 ALA A C 1
ATOM 910 O O . ALA A 1 132 ? 23.485 3.271 -3.095 1.00 60.94 132 ALA A O 1
ATOM 911 N N . PRO A 1 133 ? 25.027 1.732 -2.532 1.00 65.50 133 PRO A N 1
ATOM 912 C CA . PRO A 1 133 ? 25.111 1.166 -3.865 1.00 65.50 133 PRO A CA 1
ATOM 913 C C . PRO A 1 133 ? 23.738 0.707 -4.356 1.00 65.50 133 PRO A C 1
ATOM 915 O O . PRO A 1 133 ? 22.950 0.151 -3.593 1.00 65.50 133 PRO A O 1
ATOM 918 N N . LEU A 1 134 ? 23.479 0.880 -5.653 1.00 69.94 134 LEU A N 1
ATOM 919 C CA . LEU A 1 134 ? 22.291 0.311 -6.281 1.00 69.94 134 LEU A CA 1
ATOM 920 C C . LEU A 1 134 ? 22.282 -1.207 -6.071 1.00 69.94 134 LEU A C 1
ATOM 922 O O . LEU A 1 134 ? 23.186 -1.908 -6.533 1.00 69.94 134 LEU A O 1
ATOM 926 N N . GLY A 1 135 ? 21.252 -1.702 -5.391 1.00 79.56 135 GLY A N 1
ATOM 927 C CA . GLY A 1 135 ? 21.080 -3.127 -5.167 1.00 79.56 135 GLY A CA 1
ATOM 928 C C . GLY A 1 135 ? 20.633 -3.891 -6.425 1.00 79.56 135 GLY A C 1
ATOM 929 O O . GLY A 1 135 ? 20.313 -3.304 -7.472 1.00 79.56 135 GLY A O 1
ATOM 930 N N . PRO A 1 136 ? 20.658 -5.235 -6.378 1.00 87.56 136 PRO A N 1
ATOM 931 C CA . PRO A 1 136 ? 20.383 -6.095 -7.527 1.00 87.56 136 PRO A CA 1
ATOM 932 C C . PRO A 1 136 ? 18.942 -6.009 -8.049 1.00 87.56 136 PRO A C 1
ATOM 934 O O . PRO A 1 136 ? 18.678 -6.481 -9.169 1.00 87.56 136 PRO A O 1
ATOM 937 N N . TRP A 1 137 ? 17.998 -5.458 -7.280 1.00 90.56 137 TRP A N 1
ATOM 938 C CA . TRP A 1 137 ? 16.584 -5.524 -7.630 1.00 90.56 137 TRP A CA 1
ATOM 939 C C . TRP A 1 137 ? 16.142 -4.455 -8.611 1.00 90.56 137 TRP A C 1
ATOM 941 O O . TRP A 1 137 ? 15.250 -4.734 -9.412 1.00 90.56 137 TRP A O 1
ATOM 951 N N . ARG A 1 138 ? 16.812 -3.299 -8.680 1.00 88.56 138 ARG A N 1
ATOM 952 C CA . ARG A 1 138 ? 16.428 -2.215 -9.605 1.00 88.56 138 ARG A CA 1
ATOM 953 C C . ARG A 1 138 ? 16.297 -2.693 -11.053 1.00 88.56 138 ARG A C 1
ATOM 955 O O . ARG A 1 138 ? 15.271 -2.510 -11.705 1.00 88.56 138 ARG A O 1
ATOM 962 N N . GLY A 1 139 ? 17.312 -3.388 -11.567 1.00 90.50 139 GLY A N 1
ATOM 963 C CA . GLY A 1 139 ? 17.273 -3.925 -12.932 1.00 90.50 139 GLY A CA 1
ATOM 964 C C . GLY A 1 139 ? 16.217 -5.023 -13.132 1.00 90.50 139 GLY A C 1
ATOM 965 O O . GLY A 1 139 ? 15.714 -5.204 -14.242 1.00 90.50 139 GLY A O 1
ATOM 966 N N . ARG A 1 140 ? 15.872 -5.773 -12.078 1.00 93.25 140 ARG A N 1
ATOM 967 C CA . ARG A 1 140 ? 14.829 -6.811 -12.121 1.00 93.25 140 ARG A CA 1
ATOM 968 C C . ARG A 1 140 ? 13.438 -6.187 -12.133 1.00 93.25 140 ARG A C 1
ATOM 970 O O . ARG A 1 140 ? 12.635 -6.600 -12.964 1.00 93.25 140 ARG A O 1
ATOM 977 N N . ALA A 1 141 ? 13.205 -5.177 -11.302 1.00 93.25 141 ALA A N 1
ATOM 978 C CA . ALA A 1 141 ? 11.965 -4.415 -11.238 1.00 93.25 141 ALA A CA 1
ATOM 979 C C . ALA A 1 141 ? 11.635 -3.782 -12.594 1.00 93.25 141 ALA A C 1
ATOM 981 O O . ALA A 1 141 ? 10.570 -4.040 -13.144 1.00 93.25 141 ALA A O 1
ATOM 982 N N . HIS A 1 142 ? 12.589 -3.077 -13.214 1.00 92.69 142 HIS A N 1
ATOM 983 C CA . HIS A 1 142 ? 12.387 -2.484 -14.542 1.00 92.69 142 HIS A CA 1
ATOM 984 C C . HIS A 1 142 ? 12.088 -3.523 -15.634 1.00 92.69 142 HIS A C 1
ATOM 986 O O . HIS A 1 142 ? 11.241 -3.294 -16.495 1.00 92.69 142 HIS A O 1
ATOM 992 N N . ARG A 1 143 ? 12.751 -4.689 -15.615 1.00 94.75 143 ARG A N 1
ATOM 993 C CA . ARG A 1 143 ? 12.436 -5.771 -16.566 1.00 94.75 143 ARG A CA 1
ATOM 994 C C . ARG A 1 143 ? 11.063 -6.384 -16.311 1.00 94.75 143 ARG A C 1
ATOM 996 O O . ARG A 1 143 ? 10.389 -6.753 -17.269 1.00 94.75 143 ARG A O 1
ATOM 1003 N N . ALA A 1 144 ? 10.668 -6.526 -15.048 1.00 95.56 144 ALA A N 1
ATOM 1004 C CA . ALA A 1 144 ? 9.339 -7.000 -14.687 1.00 95.56 144 ALA A CA 1
ATOM 1005 C C . ALA A 1 144 ? 8.270 -5.998 -15.146 1.00 95.56 144 ALA A C 1
ATOM 1007 O O . ALA A 1 144 ? 7.317 -6.409 -15.796 1.00 95.56 144 ALA A O 1
ATOM 1008 N N . LEU A 1 145 ? 8.502 -4.698 -14.944 1.00 95.25 145 LEU A N 1
ATOM 1009 C CA . LEU A 1 145 ? 7.646 -3.614 -15.426 1.00 95.25 145 LEU A CA 1
ATOM 1010 C C . LEU A 1 145 ? 7.502 -3.618 -16.949 1.00 95.25 145 LEU A C 1
ATOM 1012 O O . LEU A 1 145 ? 6.389 -3.560 -17.457 1.00 95.25 145 LEU A O 1
ATOM 1016 N N . ALA A 1 146 ? 8.600 -3.797 -17.687 1.00 94.31 146 ALA A N 1
ATOM 1017 C CA . ALA A 1 146 ? 8.541 -3.914 -19.143 1.00 94.31 146 ALA A CA 1
ATOM 1018 C C . ALA A 1 146 ? 7.686 -5.111 -19.607 1.00 94.31 146 ALA A C 1
ATOM 1020 O O . ALA A 1 146 ? 6.913 -4.990 -20.555 1.00 94.31 146 ALA A O 1
ATOM 1021 N N . ARG A 1 147 ? 7.793 -6.268 -18.935 1.00 95.00 147 ARG A N 1
ATOM 1022 C CA . ARG A 1 147 ? 6.960 -7.450 -19.233 1.00 95.00 147 ARG A CA 1
ATOM 1023 C C . ARG A 1 147 ? 5.497 -7.229 -18.863 1.00 95.00 147 ARG A C 1
ATOM 1025 O O . ARG A 1 147 ? 4.622 -7.662 -19.602 1.00 95.00 147 ARG A O 1
ATOM 1032 N N . HIS A 1 148 ? 5.253 -6.561 -17.741 1.00 95.12 148 HIS A N 1
ATOM 1033 C CA . HIS A 1 148 ? 3.919 -6.220 -17.256 1.00 95.12 148 HIS A CA 1
ATOM 1034 C C . HIS A 1 148 ? 3.183 -5.305 -18.237 1.00 95.12 148 HIS A C 1
ATOM 1036 O O . HIS A 1 148 ? 2.069 -5.618 -18.652 1.00 95.12 148 HIS A O 1
ATOM 1042 N N . GLY A 1 149 ? 3.864 -4.258 -18.715 1.00 91.81 149 GLY A N 1
ATOM 1043 C CA . GLY A 1 149 ? 3.351 -3.368 -19.756 1.00 91.81 149 GLY A CA 1
ATOM 1044 C C . GLY A 1 149 ? 3.124 -4.085 -21.091 1.00 91.81 149 GLY A C 1
ATOM 1045 O O . GLY A 1 149 ? 2.095 -3.885 -21.730 1.00 91.81 149 GLY A O 1
ATOM 1046 N N . ALA A 1 150 ? 4.022 -4.995 -21.493 1.00 92.31 150 ALA A N 1
ATOM 1047 C CA . ALA A 1 150 ? 3.819 -5.822 -22.689 1.00 92.31 150 ALA A CA 1
ATOM 1048 C C . ALA A 1 150 ? 2.604 -6.763 -22.568 1.00 92.31 150 ALA A C 1
ATOM 1050 O O . ALA A 1 150 ? 1.949 -7.048 -23.569 1.00 92.31 150 ALA A O 1
ATOM 1051 N N . ALA A 1 151 ? 2.283 -7.214 -21.352 1.00 90.88 151 ALA A N 1
ATOM 1052 C CA . ALA A 1 151 ? 1.075 -7.978 -21.045 1.00 90.88 151 ALA A CA 1
ATOM 1053 C C . ALA A 1 151 ? -0.182 -7.098 -20.898 1.00 90.88 151 ALA A C 1
ATOM 1055 O O . ALA A 1 151 ? -1.269 -7.634 -20.696 1.00 90.88 151 ALA A O 1
ATOM 1056 N N . ARG A 1 152 ? -0.043 -5.768 -21.014 1.00 90.62 152 ARG A N 1
ATOM 1057 C CA . ARG A 1 152 ? -1.124 -4.773 -20.911 1.00 90.62 152 ARG A CA 1
ATOM 1058 C C . ARG A 1 152 ? -1.898 -4.868 -19.594 1.00 90.62 152 ARG A C 1
ATOM 1060 O O . ARG A 1 152 ? -3.104 -4.648 -19.552 1.00 90.62 152 ARG A O 1
ATOM 1067 N N . LEU A 1 153 ? -1.189 -5.203 -18.520 1.00 91.56 153 LEU A N 1
ATOM 1068 C CA . LEU A 1 153 ? -1.730 -5.213 -17.169 1.00 91.56 153 LEU A CA 1
ATOM 1069 C C . LEU A 1 153 ? -1.425 -3.872 -16.496 1.00 91.56 153 LEU A C 1
ATOM 1071 O O . LEU A 1 153 ? -0.299 -3.392 -16.624 1.00 91.56 153 LEU A O 1
ATOM 1075 N N . PRO A 1 154 ? -2.373 -3.278 -15.754 1.00 93.69 154 PRO A N 1
ATOM 1076 C CA . PRO A 1 154 ? -2.132 -2.007 -15.091 1.00 93.69 154 PRO A CA 1
ATOM 1077 C C . PRO A 1 154 ? -1.229 -2.188 -13.875 1.00 93.69 154 PRO A C 1
ATOM 1079 O O . PRO A 1 154 ? -1.277 -3.215 -13.182 1.00 93.69 154 PRO A O 1
ATOM 1082 N N . TYR A 1 155 ? -0.444 -1.164 -13.584 1.00 95.38 155 TYR A N 1
ATOM 1083 C CA . TYR A 1 155 ? 0.296 -1.014 -12.345 1.00 95.38 155 TYR A CA 1
ATOM 1084 C C . TYR A 1 155 ? -0.006 0.353 -11.722 1.00 95.38 155 TYR A C 1
ATOM 1086 O O . TYR A 1 155 ? 0.315 1.398 -12.283 1.00 95.38 155 TYR A O 1
ATOM 1094 N N . VAL A 1 156 ? -0.618 0.329 -10.537 1.00 96.62 156 VAL A N 1
ATOM 1095 C CA . VAL A 1 156 ? -0.901 1.509 -9.719 1.00 96.62 156 VAL A CA 1
ATOM 1096 C C . VAL A 1 156 ? 0.131 1.606 -8.597 1.00 96.62 156 VAL A C 1
ATOM 1098 O O . VAL A 1 156 ? 0.237 0.703 -7.762 1.00 96.62 156 VAL A O 1
ATOM 1101 N N . LEU A 1 157 ? 0.867 2.713 -8.553 1.00 95.81 157 LEU A N 1
ATOM 1102 C CA . LEU A 1 157 ? 1.722 3.070 -7.422 1.00 95.81 157 LEU A CA 1
ATOM 1103 C C . LEU A 1 157 ? 0.938 3.980 -6.474 1.00 95.81 157 LEU A C 1
ATOM 1105 O O . LEU A 1 157 ? 0.419 5.012 -6.892 1.00 95.81 157 LEU A O 1
ATOM 1109 N N . VAL A 1 158 ? 0.873 3.619 -5.195 1.00 95.12 158 VAL A N 1
ATOM 1110 C CA . VAL A 1 158 ? 0.239 4.417 -4.143 1.00 95.12 158 VAL A CA 1
ATOM 1111 C C . VAL A 1 158 ? 1.302 4.903 -3.165 1.00 95.12 158 VAL A C 1
ATOM 1113 O O . VAL A 1 158 ? 1.872 4.112 -2.416 1.00 95.12 158 VAL A O 1
ATOM 1116 N N . ILE A 1 159 ? 1.556 6.207 -3.152 1.00 91.62 159 ILE A N 1
ATOM 1117 C CA . ILE A 1 159 ? 2.512 6.844 -2.248 1.00 91.62 159 ILE A CA 1
ATOM 1118 C C . ILE A 1 159 ? 1.826 7.132 -0.908 1.00 91.62 159 ILE A C 1
ATOM 1120 O O . ILE A 1 159 ? 0.766 7.764 -0.863 1.00 91.62 159 ILE A O 1
ATOM 1124 N N . THR A 1 160 ? 2.414 6.660 0.190 1.00 90.00 160 THR A N 1
ATOM 1125 C CA . THR A 1 160 ? 1.843 6.765 1.546 1.00 90.00 160 THR A CA 1
ATOM 1126 C C . THR A 1 160 ? 2.771 7.519 2.493 1.00 90.00 160 THR A C 1
ATOM 1128 O O . THR A 1 160 ? 3.913 7.789 2.137 1.00 90.00 160 THR A O 1
ATOM 1131 N N . ASP A 1 161 ? 2.276 7.846 3.693 1.00 74.94 161 ASP A N 1
ATOM 1132 C CA . ASP A 1 161 ? 3.074 8.261 4.863 1.00 74.94 161 ASP A CA 1
ATOM 1133 C C . ASP A 1 161 ? 4.222 9.238 4.530 1.00 74.94 161 ASP A C 1
ATOM 1135 O O . ASP A 1 161 ? 5.388 8.855 4.451 1.00 74.94 161 ASP A O 1
ATOM 1139 N N . ALA A 1 162 ? 3.906 10.516 4.313 1.00 61.78 162 ALA A N 1
ATOM 1140 C CA . ALA A 1 162 ? 4.938 11.488 3.977 1.00 61.78 162 ALA A CA 1
ATOM 1141 C C . ALA A 1 162 ? 5.644 12.075 5.193 1.00 61.78 162 ALA A C 1
ATOM 1143 O O . ALA A 1 162 ? 5.028 12.593 6.128 1.00 61.78 162 ALA A O 1
ATOM 1144 N N . HIS A 1 163 ? 6.969 12.043 5.113 1.00 58.75 163 HIS A N 1
ATOM 1145 C CA . HIS A 1 163 ? 7.875 12.693 6.040 1.00 58.75 163 HIS A CA 1
ATOM 1146 C C . HIS A 1 163 ? 8.355 14.021 5.449 1.00 58.75 163 HIS A C 1
ATOM 1148 O O . HIS A 1 163 ? 8.647 14.125 4.255 1.00 58.75 163 HIS A O 1
ATOM 1154 N N . SER A 1 164 ? 8.477 15.040 6.302 1.00 54.16 164 SER A N 1
ATOM 1155 C CA . SER A 1 164 ? 8.896 16.398 5.920 1.00 54.16 164 SER A CA 1
ATOM 1156 C C . SER A 1 164 ? 10.259 16.468 5.226 1.00 54.16 164 SER A C 1
ATOM 1158 O O . SER A 1 164 ? 10.566 17.467 4.590 1.00 54.16 164 SER A O 1
ATOM 1160 N N . GLU A 1 165 ? 11.080 15.427 5.352 1.00 60.16 165 GLU A N 1
ATOM 1161 C CA . GLU A 1 165 ? 12.454 15.385 4.844 1.00 60.16 165 GLU A CA 1
ATOM 1162 C C . GLU A 1 165 ? 12.570 14.893 3.394 1.00 60.16 165 GLU A C 1
ATOM 1164 O O . GLU A 1 165 ? 13.582 15.155 2.750 1.00 60.16 165 GLU A O 1
ATOM 1169 N N . HIS A 1 166 ? 11.549 14.214 2.855 1.00 64.12 166 HIS A N 1
ATOM 1170 C CA . HIS A 1 166 ? 11.632 13.567 1.533 1.00 64.12 166 HIS A CA 1
ATOM 1171 C C . HIS A 1 166 ? 10.442 13.865 0.606 1.00 64.12 166 HIS A C 1
ATOM 1173 O O . HIS A 1 166 ? 10.463 13.490 -0.569 1.00 64.12 166 HIS A O 1
ATOM 1179 N N . GLY A 1 167 ? 9.420 14.578 1.095 1.00 71.50 167 GLY A N 1
ATOM 1180 C CA . GLY A 1 167 ? 8.246 14.944 0.303 1.00 71.50 167 GLY A CA 1
ATOM 1181 C C . GLY A 1 167 ? 7.517 13.711 -0.241 1.00 71.50 167 GLY A C 1
ATOM 1182 O O . GLY A 1 167 ? 7.088 12.863 0.532 1.00 71.50 167 GLY A O 1
ATOM 1183 N N . LEU A 1 168 ? 7.383 13.631 -1.570 1.00 76.12 168 LEU A N 1
ATOM 1184 C CA . LEU A 1 168 ? 6.709 12.553 -2.313 1.00 76.12 168 LEU A CA 1
ATOM 1185 C C . LEU A 1 168 ? 7.665 11.541 -2.957 1.00 76.12 168 LEU A C 1
ATOM 1187 O O . LEU A 1 168 ? 7.219 10.618 -3.634 1.00 76.12 168 LEU A O 1
ATOM 1191 N N . LEU A 1 169 ? 8.974 11.741 -2.827 1.00 76.19 169 LEU A N 1
ATOM 1192 C CA . LEU A 1 169 ? 9.946 10.938 -3.557 1.00 76.19 169 LEU A CA 1
ATOM 1193 C C . LEU A 1 169 ? 9.906 9.479 -3.084 1.00 76.19 169 LEU A C 1
ATOM 1195 O O . LEU A 1 169 ? 9.748 9.193 -1.898 1.00 76.19 169 LEU A O 1
ATOM 1199 N N . THR A 1 170 ? 10.083 8.551 -4.018 1.00 78.12 170 THR A N 1
ATOM 1200 C CA . THR A 1 170 ? 10.252 7.122 -3.744 1.00 78.12 170 THR A CA 1
ATOM 1201 C C . THR A 1 170 ? 11.147 6.506 -4.812 1.00 78.12 170 THR A C 1
ATOM 1203 O O . THR A 1 170 ? 11.191 6.958 -5.955 1.00 78.12 170 THR A O 1
ATOM 1206 N N . SER A 1 171 ? 11.885 5.475 -4.427 1.00 79.19 171 SER A N 1
ATOM 1207 C CA . SER A 1 171 ? 12.707 4.661 -5.327 1.00 79.19 171 SER A CA 1
ATOM 1208 C C . SER A 1 171 ? 11.911 3.601 -6.100 1.00 79.19 171 SER A C 1
ATOM 1210 O O . SER A 1 171 ? 12.467 2.955 -6.997 1.00 79.19 171 SER A O 1
ATOM 1212 N N . ALA A 1 172 ? 10.632 3.400 -5.758 1.00 84.19 172 ALA A N 1
ATOM 1213 C CA . ALA A 1 172 ? 9.742 2.522 -6.501 1.00 84.19 172 ALA A CA 1
ATOM 1214 C C . ALA A 1 172 ? 9.527 3.084 -7.920 1.00 84.19 172 ALA A C 1
ATOM 1216 O O . ALA A 1 172 ? 9.141 4.246 -8.063 1.00 84.19 172 ALA A O 1
ATOM 1217 N N . PRO A 1 173 ? 9.745 2.284 -8.980 1.00 86.38 173 PRO A N 1
ATOM 1218 C CA . PRO A 1 173 ? 9.399 2.695 -10.333 1.00 86.38 173 PRO A CA 1
ATOM 1219 C C . PRO A 1 173 ? 7.939 3.150 -10.433 1.00 86.38 173 PRO A C 1
ATOM 1221 O O . PRO A 1 173 ? 7.046 2.515 -9.862 1.00 86.38 173 PRO A O 1
ATOM 1224 N N . LEU A 1 174 ? 7.714 4.235 -11.178 1.00 87.25 174 LEU A N 1
ATOM 1225 C CA . LEU A 1 174 ? 6.377 4.776 -11.410 1.00 87.25 174 LEU A CA 1
ATOM 1226 C C . LEU A 1 174 ? 5.524 3.781 -12.199 1.00 87.25 174 LEU A C 1
ATOM 1228 O O . LEU A 1 174 ? 6.029 3.064 -13.069 1.00 87.25 174 LEU A O 1
ATOM 1232 N N . GLY A 1 175 ? 4.241 3.733 -11.851 1.00 82.81 175 GLY A N 1
ATOM 1233 C CA . GLY A 1 175 ? 3.247 2.933 -12.554 1.00 82.81 175 GLY A CA 1
ATOM 1234 C C . GLY A 1 175 ? 2.533 3.696 -13.658 1.00 82.81 175 GLY A C 1
ATOM 1235 O O . GLY A 1 175 ? 2.843 4.853 -13.929 1.00 82.81 175 GLY A O 1
ATOM 1236 N N . ASP A 1 176 ? 1.554 3.034 -14.272 1.00 89.94 176 ASP A N 1
ATOM 1237 C CA . ASP A 1 176 ? 0.636 3.644 -15.241 1.00 89.94 176 ASP A CA 1
ATOM 1238 C C . ASP A 1 176 ? -0.237 4.719 -14.581 1.00 89.94 176 ASP A C 1
ATOM 1240 O O . ASP A 1 176 ? -0.704 5.648 -15.235 1.00 89.94 176 ASP A O 1
ATOM 1244 N N . THR A 1 177 ? -0.484 4.569 -13.279 1.00 92.50 177 THR A N 1
ATOM 1245 C CA . THR A 1 177 ? -1.185 5.547 -12.449 1.00 92.50 177 THR A CA 1
ATOM 1246 C C . THR A 1 177 ? -0.460 5.684 -11.119 1.00 92.50 177 THR A C 1
ATOM 1248 O O . THR A 1 177 ? -0.142 4.686 -10.464 1.00 92.50 177 THR A O 1
ATOM 1251 N N . VAL A 1 178 ? -0.215 6.921 -10.706 1.00 92.31 178 VAL A N 1
ATOM 1252 C CA . VAL A 1 178 ? 0.413 7.268 -9.435 1.00 92.31 178 VAL A CA 1
ATOM 1253 C C . VAL A 1 178 ? -0.593 8.028 -8.579 1.00 92.31 178 VAL A C 1
ATOM 1255 O O . VAL A 1 178 ? -1.022 9.134 -8.902 1.00 92.31 178 VAL A O 1
ATOM 1258 N N . ILE A 1 179 ? -0.957 7.437 -7.448 1.00 92.62 179 ILE A N 1
ATOM 1259 C CA . ILE A 1 179 ? -1.852 8.025 -6.450 1.00 92.62 179 ILE A CA 1
ATOM 1260 C C . ILE A 1 179 ? -1.035 8.348 -5.207 1.00 92.62 179 ILE A C 1
ATOM 1262 O O . ILE A 1 179 ? -0.090 7.633 -4.886 1.00 92.62 179 ILE A O 1
ATOM 1266 N N . ALA A 1 180 ? -1.420 9.376 -4.461 1.00 90.06 180 ALA A N 1
ATOM 1267 C CA . ALA A 1 180 ? -0.887 9.614 -3.125 1.00 90.06 180 ALA A CA 1
ATOM 1268 C C . ALA A 1 180 ? -2.004 9.689 -2.080 1.00 90.06 180 ALA A C 1
ATOM 1270 O O . ALA A 1 180 ? -3.118 10.137 -2.367 1.00 90.06 180 ALA A O 1
ATOM 1271 N N . GLU A 1 181 ? -1.713 9.291 -0.843 1.00 88.81 181 GLU A N 1
ATOM 1272 C CA . GLU A 1 181 ? -2.597 9.612 0.279 1.00 88.81 181 GLU A CA 1
ATOM 1273 C C . GLU A 1 181 ? -2.736 11.138 0.416 1.00 88.81 181 GLU A C 1
ATOM 1275 O O . GLU A 1 181 ? -1.763 11.886 0.311 1.00 88.81 181 GLU A O 1
ATOM 1280 N N . ALA A 1 182 ? -3.954 11.625 0.669 1.00 80.94 182 ALA A N 1
ATOM 1281 C CA . ALA A 1 182 ? -4.230 13.065 0.723 1.00 80.94 182 ALA A CA 1
ATOM 1282 C C . ALA A 1 182 ? -3.404 13.817 1.779 1.00 80.94 182 ALA A C 1
ATOM 1284 O O . ALA A 1 182 ? -3.095 14.990 1.593 1.00 80.94 182 ALA A O 1
ATOM 1285 N N . THR A 1 183 ? -3.004 13.136 2.851 1.00 75.56 183 THR A N 1
ATOM 1286 C CA . THR A 1 183 ? -2.134 13.673 3.908 1.00 75.56 183 THR A CA 1
ATOM 1287 C C . THR A 1 183 ? -0.741 14.043 3.417 1.00 75.56 183 THR A C 1
ATOM 1289 O O . THR A 1 183 ? -0.078 14.855 4.054 1.00 75.56 183 THR A O 1
ATOM 1292 N N . VAL A 1 184 ? -0.306 13.492 2.284 1.00 70.00 184 VAL A N 1
ATOM 1293 C CA . VAL A 1 184 ? 0.992 13.799 1.684 1.00 70.00 184 VAL A CA 1
ATOM 1294 C C . VAL A 1 184 ? 0.983 15.129 0.924 1.00 70.00 184 VAL A C 1
ATOM 1296 O O . VAL A 1 184 ? 2.025 15.766 0.791 1.00 70.00 184 VAL A O 1
ATOM 1299 N N . ARG A 1 185 ? -0.185 15.583 0.452 1.00 67.62 185 ARG A N 1
ATOM 1300 C CA . ARG A 1 185 ? -0.325 16.773 -0.405 1.00 67.62 185 ARG A CA 1
ATOM 1301 C C . ARG A 1 185 ? 0.321 18.025 0.188 1.00 67.62 185 ARG A C 1
ATOM 1303 O O . ARG A 1 185 ? 0.963 18.778 -0.536 1.00 67.62 185 ARG A O 1
ATOM 1310 N N . ASP A 1 186 ? 0.120 18.236 1.484 1.00 63.84 186 ASP A N 1
ATOM 1311 C CA . ASP A 1 186 ? 0.485 19.479 2.167 1.00 63.84 186 ASP A CA 1
ATOM 1312 C C . ASP A 1 186 ? 1.839 19.382 2.891 1.00 63.84 186 ASP A C 1
ATOM 1314 O O . ASP A 1 186 ? 2.217 20.296 3.629 1.00 63.84 186 ASP A O 1
ATOM 1318 N N . VAL A 1 187 ? 2.585 18.284 2.704 1.00 60.81 187 VAL A N 1
ATOM 1319 C CA . VAL A 1 187 ? 3.932 18.149 3.269 1.00 60.81 187 VAL A CA 1
ATOM 1320 C C . VAL A 1 187 ? 4.869 19.103 2.523 1.00 60.81 187 VAL A C 1
ATOM 1322 O O . VAL A 1 187 ? 5.009 18.978 1.303 1.00 60.81 187 VAL A O 1
ATOM 1325 N N . PRO A 1 188 ? 5.525 20.058 3.218 1.00 52.56 188 PRO A N 1
ATOM 1326 C CA . PRO A 1 188 ? 6.458 20.974 2.580 1.00 52.56 188 PRO A CA 1
ATOM 1327 C C . PRO A 1 188 ? 7.573 20.163 1.918 1.00 52.56 188 PRO A C 1
ATOM 1329 O O . PRO A 1 188 ? 8.352 19.504 2.601 1.00 52.56 188 PRO A O 1
ATOM 1332 N N . ALA A 1 189 ? 7.633 20.172 0.588 1.00 51.50 189 ALA A N 1
ATOM 1333 C CA . ALA A 1 189 ? 8.708 19.510 -0.134 1.00 51.50 189 ALA A CA 1
ATOM 1334 C C . ALA A 1 189 ? 10.034 20.237 0.168 1.00 51.50 189 ALA A C 1
ATOM 1336 O O . ALA A 1 189 ? 10.082 21.462 0.022 1.00 51.50 189 ALA A O 1
ATOM 1337 N N . PRO A 1 190 ? 11.131 19.536 0.512 1.00 52.56 190 PRO A N 1
ATOM 1338 C CA . PRO A 1 190 ? 12.446 20.168 0.633 1.00 52.56 190 PRO A CA 1
ATOM 1339 C C . PRO A 1 190 ? 12.957 20.796 -0.674 1.00 52.56 190 PRO A C 1
ATOM 1341 O O . PRO A 1 190 ? 13.934 21.538 -0.651 1.00 52.56 190 PRO A O 1
ATOM 1344 N N . THR A 1 191 ? 12.320 20.533 -1.816 1.00 50.41 191 THR A N 1
ATOM 1345 C CA . THR A 1 191 ? 12.780 20.992 -3.129 1.00 50.41 191 THR A CA 1
ATOM 1346 C C . THR A 1 191 ? 11.611 21.145 -4.100 1.00 50.41 191 THR A C 1
ATOM 1348 O O . THR A 1 191 ? 11.435 20.329 -4.986 1.00 50.41 191 THR A O 1
ATOM 1351 N N . GLN A 1 192 ? 10.803 22.207 -4.028 1.00 48.22 192 GLN A N 1
ATOM 1352 C CA . GLN A 1 192 ? 10.163 22.631 -5.286 1.00 48.22 192 GLN A CA 1
ATOM 1353 C C . GLN A 1 192 ? 11.288 22.902 -6.305 1.00 48.22 192 GLN A C 1
ATOM 1355 O O . GLN A 1 192 ? 12.273 23.536 -5.908 1.00 48.22 192 GLN A O 1
ATOM 1360 N N . PRO A 1 193 ? 11.203 22.423 -7.562 1.00 44.78 193 PRO A N 1
ATOM 1361 C CA . PRO A 1 193 ? 12.208 22.766 -8.560 1.00 44.78 193 PRO A CA 1
ATOM 1362 C C . PRO A 1 193 ? 12.316 24.285 -8.639 1.00 44.78 193 PRO A C 1
ATOM 1364 O O . PRO A 1 193 ? 11.304 24.979 -8.790 1.00 44.78 193 PRO A O 1
ATOM 1367 N N . ARG A 1 194 ? 13.532 24.818 -8.502 1.00 45.94 194 ARG A N 1
ATOM 1368 C CA . ARG A 1 194 ? 13.761 26.236 -8.795 1.00 45.94 194 ARG A CA 1
ATOM 1369 C C . ARG A 1 194 ? 13.524 26.465 -10.284 1.00 45.94 194 ARG A C 1
ATOM 1371 O O . ARG A 1 194 ? 13.605 25.539 -11.088 1.00 45.94 194 ARG A O 1
ATOM 1378 N N . GLU A 1 195 ? 13.222 27.699 -10.666 1.00 37.81 195 GLU A N 1
ATOM 1379 C CA . GLU A 1 195 ? 13.031 28.054 -12.073 1.00 37.81 195 GLU A CA 1
ATOM 1380 C C . GLU A 1 195 ? 14.267 27.625 -12.896 1.00 37.81 195 GLU A C 1
ATOM 1382 O O . GLU A 1 195 ? 15.373 28.113 -12.667 1.00 37.81 195 GLU A O 1
ATOM 1387 N N . GLY A 1 196 ? 14.088 26.655 -13.803 1.00 41.91 196 GLY A N 1
ATOM 1388 C CA . GLY A 1 196 ? 15.163 26.056 -14.608 1.00 41.91 196 GLY A CA 1
ATOM 1389 C C . GLY A 1 196 ? 15.675 24.678 -14.153 1.00 41.91 196 GLY A C 1
ATOM 1390 O O . GLY A 1 196 ? 16.476 24.082 -14.871 1.00 41.91 196 GLY A O 1
ATOM 1391 N N . GLU A 1 197 ? 15.211 24.138 -13.023 1.00 40.94 197 GLU A N 1
ATOM 1392 C CA . GLU A 1 197 ? 15.518 22.771 -12.575 1.00 40.94 197 GLU A CA 1
ATOM 1393 C C . GLU A 1 197 ? 14.428 21.788 -13.041 1.00 40.94 197 GLU A C 1
ATOM 1395 O O . GLU A 1 197 ? 13.249 21.940 -12.724 1.00 40.94 197 GLU A O 1
ATOM 1400 N N . THR A 1 198 ? 14.807 20.739 -13.775 1.00 40.16 198 THR A N 1
ATOM 1401 C CA . THR A 1 198 ? 13.946 19.569 -13.993 1.00 40.16 198 THR A CA 1
ATOM 1402 C C . THR A 1 198 ? 14.059 18.674 -12.768 1.00 40.16 198 THR A C 1
ATOM 1404 O O . THR A 1 198 ? 14.995 17.885 -12.665 1.00 40.16 198 THR A O 1
ATOM 1407 N N . ALA A 1 199 ? 13.162 18.827 -11.802 1.00 46.81 199 ALA A N 1
ATOM 1408 C CA . ALA A 1 199 ? 13.111 17.885 -10.698 1.00 46.81 199 ALA A CA 1
ATOM 1409 C C . ALA A 1 199 ? 12.266 16.664 -11.091 1.00 46.81 199 ALA A C 1
ATOM 1411 O O . ALA A 1 199 ? 11.131 16.818 -11.545 1.00 46.81 199 ALA A O 1
ATOM 1412 N N . ASP A 1 200 ? 12.823 15.466 -10.891 1.00 49.91 200 ASP A N 1
ATOM 1413 C CA . ASP A 1 200 ? 12.165 14.162 -11.057 1.00 49.91 200 ASP A CA 1
ATOM 1414 C C . ASP A 1 200 ? 11.120 13.927 -9.945 1.00 49.91 200 ASP A C 1
ATOM 1416 O O . ASP A 1 200 ? 11.171 12.949 -9.198 1.00 49.91 200 ASP A O 1
ATOM 1420 N N . PHE A 1 201 ? 10.180 14.859 -9.773 1.00 56.22 201 PHE A N 1
ATOM 1421 C CA . PHE A 1 201 ? 9.041 14.637 -8.891 1.00 56.22 201 PHE A CA 1
ATOM 1422 C C . PHE A 1 201 ? 8.076 13.662 -9.554 1.00 56.22 201 PHE A C 1
ATOM 1424 O O . PHE A 1 201 ? 7.753 13.841 -10.733 1.00 56.22 201 PHE A O 1
ATOM 1431 N N . PRO A 1 202 ? 7.569 12.657 -8.818 1.00 64.69 202 PRO A N 1
ATOM 1432 C CA . PRO A 1 202 ? 6.505 11.826 -9.345 1.00 64.69 202 PRO A CA 1
ATOM 1433 C C . PRO A 1 202 ? 5.313 12.723 -9.681 1.00 64.69 202 PRO A C 1
ATOM 1435 O O . PRO A 1 202 ? 4.819 13.471 -8.834 1.00 64.69 202 PRO A O 1
ATOM 1438 N N . PHE A 1 203 ? 4.856 12.656 -10.930 1.00 74.88 203 PHE A N 1
ATOM 1439 C CA . PHE A 1 203 ? 3.575 13.233 -11.298 1.00 74.88 203 PHE A CA 1
ATOM 1440 C C . PHE A 1 203 ? 2.491 12.408 -10.601 1.00 74.88 203 PHE A C 1
ATOM 1442 O O . PHE A 1 203 ? 2.326 11.232 -10.903 1.00 74.88 203 PHE A O 1
ATOM 1449 N N . VAL A 1 204 ? 1.819 13.001 -9.613 1.00 85.19 204 VAL A N 1
ATOM 1450 C CA . VAL A 1 204 ? 0.710 12.363 -8.895 1.00 85.19 204 VAL A CA 1
ATOM 1451 C C . VAL A 1 204 ? -0.581 12.674 -9.645 1.00 85.19 204 VAL A C 1
ATOM 1453 O O . VAL A 1 204 ? -0.988 13.835 -9.710 1.00 85.19 204 VAL A O 1
ATOM 1456 N N . ASP A 1 205 ? -1.238 11.643 -10.170 1.00 88.06 205 ASP A N 1
ATOM 1457 C CA . ASP A 1 205 ? -2.490 11.769 -10.920 1.00 88.06 205 ASP A CA 1
ATOM 1458 C C . ASP A 1 205 ? -3.648 12.201 -10.017 1.00 88.06 205 ASP A C 1
ATOM 1460 O O . ASP A 1 205 ? -4.500 13.003 -10.404 1.00 88.06 205 ASP A O 1
ATOM 1464 N N . MET A 1 206 ? -3.684 11.682 -8.785 1.00 89.44 206 MET A N 1
ATOM 1465 C CA . MET A 1 206 ? -4.713 12.026 -7.807 1.00 89.44 206 MET A CA 1
ATOM 1466 C C . MET A 1 206 ? -4.249 11.840 -6.363 1.00 89.44 206 MET A C 1
ATOM 1468 O O . MET A 1 206 ? -3.413 10.996 -6.047 1.00 89.44 206 MET A O 1
ATOM 1472 N N . TYR A 1 207 ? -4.859 12.616 -5.468 1.00 90.06 207 TYR A N 1
ATOM 1473 C CA . TYR A 1 207 ? -4.696 12.454 -4.029 1.00 90.06 207 TYR A CA 1
ATOM 1474 C C . TYR A 1 207 ? -5.989 11.919 -3.437 1.00 90.06 207 TYR A C 1
ATOM 1476 O O . TYR A 1 207 ? -7.047 12.516 -3.646 1.00 90.06 207 TYR A O 1
ATOM 1484 N N . VAL A 1 208 ? -5.890 10.839 -2.671 1.00 92.19 208 VAL A N 1
ATOM 1485 C CA . VAL A 1 208 ? -7.050 10.096 -2.178 1.00 92.19 208 VAL A CA 1
ATOM 1486 C C . VAL A 1 208 ? -6.997 10.015 -0.651 1.00 92.19 208 VAL A C 1
ATOM 1488 O O . VAL A 1 208 ? -5.955 9.664 -0.088 1.00 92.19 208 VAL A O 1
ATOM 1491 N N . PRO A 1 209 ? -8.079 10.358 0.071 1.00 91.62 209 PRO A N 1
ATOM 1492 C CA . PRO A 1 209 ? -8.156 10.103 1.504 1.00 91.62 209 PRO A CA 1
ATOM 1493 C C . PRO A 1 209 ? -7.997 8.607 1.792 1.00 91.62 209 PRO A C 1
ATOM 1495 O O . PRO A 1 209 ? -8.558 7.773 1.089 1.00 91.62 209 PRO A O 1
ATOM 1498 N N . ARG A 1 210 ? -7.279 8.240 2.859 1.00 92.44 210 ARG A N 1
ATOM 1499 C CA . ARG A 1 210 ? -7.031 6.826 3.194 1.00 92.44 210 ARG A CA 1
ATOM 1500 C C . ARG A 1 210 ? -8.320 6.003 3.300 1.00 92.44 210 ARG A C 1
ATOM 1502 O O . ARG A 1 210 ? -8.337 4.856 2.870 1.00 92.44 210 ARG A O 1
ATOM 1509 N N . ALA A 1 211 ? -9.392 6.598 3.825 1.00 93.12 211 ALA A N 1
ATOM 1510 C CA . ALA A 1 211 ? -10.705 5.961 3.932 1.00 93.12 211 ALA A CA 1
ATOM 1511 C C . ALA A 1 211 ? -11.288 5.533 2.571 1.00 93.12 211 ALA A C 1
ATOM 1513 O O . ALA A 1 211 ? -11.981 4.521 2.499 1.00 93.12 211 ALA A O 1
ATOM 1514 N N . ASP A 1 212 ? -10.960 6.262 1.504 1.00 95.25 212 ASP A N 1
ATOM 1515 C CA . ASP A 1 212 ? -11.522 6.069 0.167 1.00 95.25 212 ASP A CA 1
ATOM 1516 C C . ASP A 1 212 ? -10.602 5.239 -0.742 1.00 95.25 212 ASP A C 1
ATOM 1518 O O . ASP A 1 212 ? -11.028 4.764 -1.794 1.00 95.25 212 ASP A O 1
ATOM 1522 N N . ILE A 1 213 ? -9.347 5.003 -0.332 1.00 95.19 213 ILE A N 1
ATOM 1523 C CA . ILE A 1 213 ? -8.312 4.365 -1.164 1.00 95.19 213 ILE A CA 1
ATOM 1524 C C . ILE A 1 213 ? -8.740 2.990 -1.681 1.00 95.19 213 ILE A C 1
ATOM 1526 O O . ILE A 1 213 ? -8.484 2.655 -2.833 1.00 95.19 213 ILE A O 1
ATOM 1530 N N . ARG A 1 214 ? -9.433 2.204 -0.850 1.00 96.31 214 ARG A N 1
ATOM 1531 C CA . ARG A 1 214 ? -9.924 0.871 -1.219 1.00 96.31 214 ARG A CA 1
ATOM 1532 C C . ARG A 1 214 ? -10.906 0.943 -2.390 1.00 96.31 214 ARG A C 1
ATOM 1534 O O . ARG A 1 214 ? -10.806 0.148 -3.319 1.00 96.31 214 ARG A O 1
ATOM 1541 N N . HIS A 1 215 ? -11.809 1.916 -2.346 1.00 96.31 215 HIS A N 1
ATOM 1542 C CA . HIS A 1 215 ? -12.833 2.108 -3.362 1.00 96.31 215 HIS A CA 1
ATOM 1543 C C . HIS A 1 215 ? -12.275 2.770 -4.632 1.00 96.31 215 HIS A C 1
ATOM 1545 O O . HIS A 1 215 ? -12.664 2.419 -5.740 1.00 96.31 215 HIS A O 1
ATOM 1551 N N . GLU A 1 216 ? -11.321 3.696 -4.516 1.00 96.19 216 GLU A N 1
ATOM 1552 C CA . GLU A 1 216 ? -10.666 4.265 -5.704 1.00 96.19 216 GLU A CA 1
ATOM 1553 C C . GLU A 1 216 ? -9.817 3.225 -6.445 1.00 96.19 216 GLU A C 1
ATOM 1555 O O . GLU A 1 216 ? -9.846 3.152 -7.675 1.00 96.19 216 GLU A O 1
ATOM 1560 N N . LEU A 1 217 ? -9.121 2.352 -5.712 1.00 95.94 217 LEU A N 1
ATOM 1561 C CA . LEU A 1 217 ? -8.387 1.247 -6.322 1.00 95.94 217 LEU A CA 1
ATOM 1562 C C . LEU A 1 217 ? -9.314 0.276 -7.050 1.00 95.94 217 LEU A C 1
ATOM 1564 O O . LEU A 1 217 ? -8.967 -0.162 -8.144 1.00 95.94 217 LEU A O 1
ATOM 1568 N N . SER A 1 218 ? -10.489 -0.041 -6.499 1.00 94.56 218 SER A N 1
ATOM 1569 C CA . SER A 1 218 ? -11.430 -0.931 -7.189 1.00 94.56 218 SER A CA 1
ATOM 1570 C C . SER A 1 218 ? -11.882 -0.337 -8.526 1.00 94.56 218 SER A C 1
ATOM 1572 O O . SER A 1 218 ? -11.832 -1.031 -9.540 1.00 94.56 218 SER A O 1
ATOM 1574 N N . LYS A 1 219 ? -12.194 0.965 -8.584 1.00 93.25 219 LYS A N 1
ATOM 1575 C CA . LYS A 1 219 ? -12.539 1.656 -9.842 1.00 93.25 219 LYS A CA 1
ATOM 1576 C C . LYS A 1 219 ? -11.426 1.561 -10.882 1.00 93.25 219 LYS A C 1
ATOM 1578 O O . LYS A 1 219 ? -11.698 1.230 -12.036 1.00 93.25 219 LYS A O 1
ATOM 1583 N N . LEU A 1 220 ? -10.184 1.832 -10.477 1.00 92.38 220 LEU A N 1
ATOM 1584 C CA . LEU A 1 220 ? -9.032 1.762 -11.376 1.00 92.38 220 LEU A CA 1
ATOM 1585 C C . LEU A 1 220 ? -8.822 0.335 -11.883 1.00 92.38 220 LEU A C 1
ATOM 1587 O O . LEU A 1 220 ? -8.695 0.120 -13.085 1.00 92.38 220 LEU A O 1
ATOM 1591 N N . LEU A 1 221 ? -8.869 -0.655 -10.992 1.00 91.12 221 LEU A N 1
ATOM 1592 C CA . LEU A 1 221 ? -8.725 -2.061 -11.363 1.00 91.12 221 LEU A CA 1
ATOM 1593 C C . LEU A 1 221 ? -9.858 -2.535 -12.296 1.00 91.12 221 LEU A C 1
ATOM 1595 O O . LEU A 1 221 ? -9.582 -3.266 -13.248 1.00 91.12 221 LEU A O 1
ATOM 1599 N N . MET A 1 222 ? -11.108 -2.093 -12.087 1.00 84.25 222 MET A N 1
ATOM 1600 C CA . MET A 1 222 ? -12.236 -2.399 -12.986 1.00 84.25 222 MET A CA 1
ATOM 1601 C C . MET A 1 222 ? -12.047 -1.811 -14.380 1.00 84.25 222 MET A C 1
ATOM 1603 O O . MET A 1 222 ? -12.301 -2.503 -15.366 1.00 84.25 222 MET A O 1
ATOM 1607 N N . PHE A 1 223 ? -11.616 -0.551 -14.468 1.00 77.06 223 PHE A N 1
ATOM 1608 C CA . PHE A 1 223 ? -11.439 0.135 -15.747 1.00 77.06 223 PHE A CA 1
ATOM 1609 C C . PHE A 1 223 ? -10.495 -0.645 -16.671 1.00 77.06 223 PHE A C 1
ATOM 1611 O O . PHE A 1 223 ? -10.790 -0.864 -17.847 1.00 77.06 223 PHE A O 1
ATOM 1618 N N . PHE A 1 224 ? -9.397 -1.155 -16.116 1.00 69.12 224 PHE A N 1
ATOM 1619 C CA . PHE A 1 224 ? -8.427 -1.937 -16.875 1.00 69.12 224 PHE A CA 1
ATOM 1620 C C . PHE A 1 224 ? -8.844 -3.396 -17.103 1.00 69.12 224 PHE A C 1
ATOM 1622 O O . PHE A 1 224 ? -8.447 -3.978 -18.110 1.00 69.12 224 PHE A O 1
ATOM 1629 N N . ALA A 1 225 ? -9.677 -3.979 -16.234 1.00 65.75 225 ALA A N 1
ATOM 1630 C CA . ALA A 1 225 ? -10.261 -5.300 -16.475 1.00 65.75 225 ALA A CA 1
ATOM 1631 C C . ALA A 1 225 ? -11.203 -5.300 -17.695 1.00 65.75 225 ALA A C 1
ATOM 1633 O O . ALA A 1 225 ? -11.226 -6.266 -18.450 1.00 65.75 225 ALA A O 1
ATOM 1634 N N . GLN A 1 226 ? -11.936 -4.205 -17.921 1.00 54.19 226 GLN A N 1
ATOM 1635 C CA . GLN A 1 226 ? -12.854 -4.064 -19.059 1.00 54.19 226 GLN A CA 1
ATOM 1636 C C . GLN A 1 226 ? -12.133 -3.767 -20.384 1.00 54.19 226 GLN A C 1
ATOM 1638 O O . GLN A 1 226 ? -12.574 -4.221 -21.436 1.00 54.19 226 GLN A O 1
ATOM 1643 N N . ALA A 1 227 ? -11.005 -3.051 -20.346 1.00 52.41 227 ALA A N 1
ATOM 1644 C CA . ALA A 1 227 ? -10.218 -2.732 -21.541 1.00 52.41 227 ALA A CA 1
ATOM 1645 C C . ALA A 1 227 ? -9.521 -3.959 -22.172 1.00 52.41 227 ALA A C 1
ATOM 1647 O O . ALA A 1 227 ? -9.159 -3.920 -23.347 1.00 52.41 227 ALA A O 1
ATOM 1648 N N . GLY A 1 228 ? -9.340 -5.046 -21.410 1.00 47.28 228 GLY A N 1
ATOM 1649 C CA . GLY A 1 228 ? -8.774 -6.308 -21.901 1.00 47.28 228 GLY A CA 1
ATOM 1650 C C . GLY A 1 228 ? -9.753 -7.174 -22.704 1.00 47.28 228 GLY A C 1
ATOM 1651 O O . GLY A 1 228 ? -9.305 -7.979 -23.517 1.00 47.28 228 GLY A O 1
ATOM 1652 N N . ASP A 1 229 ? -11.065 -6.985 -22.524 1.00 49.84 229 ASP A N 1
ATOM 1653 C CA . ASP A 1 229 ? -12.107 -7.753 -23.226 1.00 49.84 229 ASP A CA 1
ATOM 1654 C C . ASP A 1 229 ? -12.470 -7.149 -24.596 1.00 49.84 229 ASP A C 1
ATOM 1656 O O . ASP A 1 229 ? -12.948 -7.856 -25.482 1.00 49.84 229 ASP A O 1
ATOM 1660 N N . THR A 1 230 ? -12.218 -5.854 -24.824 1.00 47.62 230 THR A N 1
ATOM 1661 C CA . THR A 1 230 ? -12.619 -5.176 -26.075 1.00 47.62 230 THR A CA 1
ATOM 1662 C C . THR A 1 230 ? -11.630 -5.332 -27.234 1.00 47.62 230 THR A C 1
ATOM 1664 O O . THR A 1 230 ? -11.947 -4.940 -28.354 1.00 47.62 230 THR A O 1
ATOM 1667 N N . ASP A 1 231 ? -10.453 -5.926 -27.009 1.00 51.47 231 ASP A N 1
ATOM 1668 C CA . ASP A 1 231 ? -9.441 -6.166 -28.055 1.00 51.47 231 ASP A CA 1
ATOM 1669 C C . ASP A 1 231 ? -9.609 -7.529 -28.778 1.00 51.47 231 ASP A C 1
ATOM 1671 O O . ASP A 1 231 ? -8.803 -7.873 -29.645 1.00 51.47 231 ASP A O 1
ATOM 1675 N N . GLY A 1 232 ? -10.658 -8.300 -28.452 1.00 46.88 232 GLY A N 1
ATOM 1676 C CA . GLY A 1 232 ? -10.925 -9.647 -28.982 1.00 46.88 232 GLY A CA 1
ATOM 1677 C C . GLY A 1 232 ? -11.647 -9.732 -30.335 1.00 46.88 232 GLY A C 1
ATOM 1678 O O . GLY A 1 232 ? -11.843 -10.835 -30.837 1.00 46.88 232 GLY A O 1
ATOM 1679 N N . GLU A 1 233 ? -12.029 -8.612 -30.949 1.00 42.38 233 GLU A N 1
ATOM 1680 C CA . GLU A 1 233 ? -12.802 -8.624 -32.198 1.00 42.38 233 GLU A CA 1
ATOM 1681 C C . GLU A 1 233 ? -12.262 -7.571 -33.174 1.00 42.38 233 GLU A C 1
ATOM 1683 O O . GLU A 1 233 ? -12.801 -6.479 -33.345 1.00 42.38 233 GLU A O 1
ATOM 1688 N N . ARG A 1 234 ? -11.130 -7.890 -33.810 1.00 43.53 234 ARG A N 1
ATOM 1689 C CA . ARG A 1 234 ? -10.644 -7.152 -34.978 1.00 4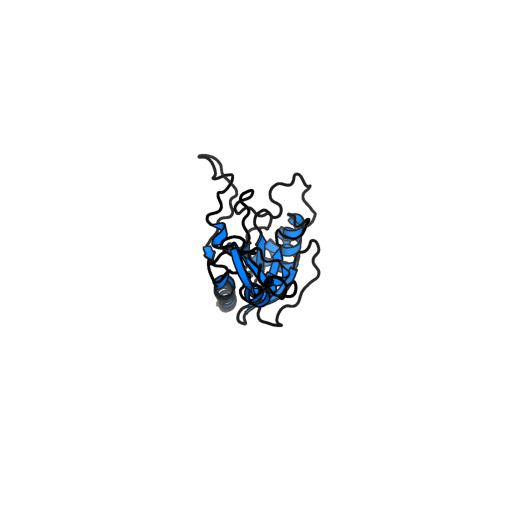3.53 234 ARG A CA 1
ATOM 1690 C C . ARG A 1 234 ? -10.914 -8.024 -36.208 1.00 43.53 234 ARG A C 1
ATOM 1692 O O . ARG A 1 234 ? -10.235 -9.037 -36.344 1.00 43.53 234 ARG A O 1
ATOM 1699 N N . PRO A 1 235 ? -11.918 -7.709 -37.046 1.00 49.19 235 PRO A N 1
ATOM 1700 C CA . PRO A 1 235 ? -12.116 -8.441 -38.289 1.00 49.19 235 PRO A CA 1
ATOM 1701 C C . PRO A 1 235 ? -10.941 -8.162 -39.238 1.00 49.19 235 PRO A C 1
ATOM 1703 O O . PRO A 1 235 ? -10.449 -7.031 -39.283 1.00 49.19 235 PRO A O 1
ATOM 1706 N N . ASP A 1 236 ? -10.503 -9.223 -39.922 1.00 51.47 236 ASP A N 1
ATOM 1707 C CA . ASP A 1 236 ? -9.404 -9.256 -40.901 1.00 51.47 236 ASP A CA 1
ATOM 1708 C C . ASP A 1 236 ? -9.538 -8.216 -42.031 1.00 51.47 236 ASP A C 1
ATOM 1710 O O . ASP A 1 236 ? -10.675 -7.985 -42.514 1.00 51.47 236 ASP A O 1
#

Radius of gyration: 21.3 Å; chains: 1; bounding box: 39×43×101 Å

pLDDT: mean 81.42, std 18.23, range [37.81, 98.56]

Foldseek 3Di:
DDDDDDDDDDPPPPDDPQQWDADPPPRDIGGNVVCLQQQNQDPPPRDHDFAAWVSLCVNQFDPPFFDFDDFDQRKTWGWGDQVNFTATEIEQGPPGPRQALLSLLRRLLVSLVVLAQYEYEYEFPHNPDDPDPDDPRNVSNVVSLVVSVVSLHWYEYEYEHDDLAGQRDGSHDHTPAYEYAQVSVPRNHPDDDDVPDPDPHPPHPYHDHSSCVSVVVVVVSVVSVVVVVVVPDDDD

Sequence (236 aa):
MSDAGSAGPDTRSAIPDGVVTRCVACKEVLFAREHERTGRICPHCQHQAPLGAAERIGFVADSGSFRPVPVAGGAVVGRATVEGIQCAIGAVDGLTEGADGDTANEALAALLALAAPAVLFCAAGVGVATDAPLGPWRGRAHRALARHGAARLPYVLVITDAHSEHGLLTSAPLGDTVIAEATVRDVPAPTQPREGETADFPFVDMYVPRADIRHELSKLLMFFAQAGDTDGERPD